Protein AF-A0A6N7IU24-F1 (afdb_monomer)

Foldseek 3Di:
DQKAQWWDAPPDPFTDGQVVCLVVVVVDDQQRTAHPFQRATWGWDCPDPSQDTTIDHDPPTDGDPPGPRVVQQVVLVPDDPRPLSSLQASLAPAWQDPPPPPPPDPPPPVVVVLSVLPGVSLQSNQVSLQVQFDLPPLRDGDPVQQQDWGAYRRRDTDGLVQQEAEPQSLVVCCVPPNKGKHWYWFWWAQWDAPPQKIKTWTDDDCPRRRPDTEIETEDNVQCVVCVVPRVVRHQFTKIFTFIWHQDPVGTYGYDNYCSRTMDTSGHDDDD

pLDDT: mean 78.56, std 17.01, range [33.28, 96.38]

Structure (mmCIF, N/CA/C/O backbone):
data_AF-A0A6N7IU24-F1
#
_entry.id   AF-A0A6N7IU24-F1
#
loop_
_atom_site.group_PDB
_atom_site.id
_atom_site.type_symbol
_atom_site.label_atom_id
_atom_site.label_alt_id
_atom_site.label_comp_id
_atom_site.label_asym_id
_atom_site.label_entity_id
_atom_site.label_seq_id
_atom_site.pdbx_PDB_ins_code
_atom_site.Cartn_x
_atom_site.Cartn_y
_atom_site.Cartn_z
_atom_site.occupancy
_atom_site.B_iso_or_equiv
_atom_site.auth_seq_id
_atom_site.auth_comp_id
_atom_site.auth_asym_id
_atom_site.auth_atom_id
_atom_site.pdbx_PDB_model_num
ATOM 1 N N . MET A 1 1 ? -19.878 -6.987 12.627 1.00 58.72 1 MET A N 1
ATOM 2 C CA . MET A 1 1 ? -19.305 -6.151 13.708 1.00 58.72 1 MET A CA 1
ATOM 3 C C . MET A 1 1 ? -18.107 -5.410 13.148 1.00 58.72 1 MET A C 1
ATOM 5 O O . MET A 1 1 ? -17.236 -6.089 12.599 1.00 58.72 1 MET A O 1
ATOM 9 N N . PRO A 1 2 ? -18.071 -4.075 13.269 1.00 62.12 2 PRO A N 1
ATOM 10 C CA . PRO A 1 2 ? -16.981 -3.272 12.738 1.00 62.12 2 PRO A CA 1
ATOM 11 C C . PRO A 1 2 ? -15.662 -3.674 13.404 1.00 62.12 2 PRO A C 1
ATOM 13 O O . PRO A 1 2 ? -15.576 -3.845 14.623 1.00 62.12 2 PRO A O 1
ATOM 16 N N . ARG A 1 3 ? -14.640 -3.894 12.578 1.00 72.50 3 ARG A N 1
ATOM 17 C CA . ARG A 1 3 ? -13.264 -4.109 13.027 1.00 72.50 3 ARG A CA 1
ATOM 18 C C . ARG A 1 3 ? -12.498 -2.829 12.758 1.00 72.50 3 ARG A C 1
ATOM 20 O O . ARG A 1 3 ? -12.618 -2.256 11.685 1.00 72.50 3 ARG A O 1
ATOM 27 N N . MET A 1 4 ? -11.698 -2.408 13.723 1.00 74.50 4 MET A N 1
ATOM 28 C CA . MET A 1 4 ? -10.853 -1.224 13.621 1.00 74.50 4 MET A CA 1
ATOM 29 C C . MET A 1 4 ? -9.398 -1.646 13.787 1.00 74.50 4 MET A C 1
ATOM 31 O O . MET A 1 4 ? -9.099 -2.605 14.491 1.00 74.50 4 MET A O 1
ATOM 35 N N . THR A 1 5 ? -8.455 -0.930 13.196 1.00 69.19 5 THR A N 1
ATOM 36 C CA . THR A 1 5 ? -7.032 -1.080 13.554 1.00 69.19 5 THR A CA 1
ATOM 37 C C . THR A 1 5 ? -6.565 -0.046 14.539 1.00 69.19 5 THR A C 1
ATOM 39 O O . THR A 1 5 ? -5.455 -0.197 15.015 1.00 69.19 5 THR A O 1
ATOM 42 N N . HIS A 1 6 ? -7.348 0.984 14.828 1.00 77.38 6 HIS A N 1
ATOM 43 C CA . HIS A 1 6 ? -6.949 2.043 15.741 1.00 77.38 6 HIS A CA 1
ATOM 44 C C . HIS A 1 6 ? -7.959 2.162 16.864 1.00 77.38 6 HIS A C 1
ATOM 46 O O . HIS A 1 6 ? -9.154 1.922 16.670 1.00 77.38 6 HIS A O 1
ATOM 52 N N . ALA A 1 7 ? -7.455 2.515 18.034 1.00 82.75 7 ALA A N 1
ATOM 53 C CA . ALA A 1 7 ? -8.247 2.842 19.199 1.00 82.75 7 ALA A CA 1
ATOM 54 C C . ALA A 1 7 ? -7.543 3.952 19.969 1.00 82.75 7 ALA A C 1
ATOM 56 O O . ALA A 1 7 ? -6.318 4.052 19.952 1.00 82.75 7 ALA A O 1
ATOM 57 N N . GLN A 1 8 ? -8.319 4.775 20.653 1.00 87.75 8 GLN A N 1
ATOM 58 C CA . GLN A 1 8 ? -7.787 5.731 21.601 1.00 87.75 8 GLN A CA 1
ATOM 59 C C . GLN A 1 8 ? -7.320 4.981 22.856 1.00 87.75 8 GLN A C 1
ATOM 61 O O . GLN A 1 8 ? -7.989 4.052 23.322 1.00 87.75 8 GLN A O 1
ATOM 66 N N . TYR A 1 9 ? -6.166 5.374 23.394 1.00 91.31 9 TYR A N 1
ATOM 67 C CA . TYR A 1 9 ? -5.644 4.875 24.666 1.00 91.31 9 TYR A CA 1
ATOM 68 C C . TYR A 1 9 ? -5.437 6.049 25.636 1.00 91.31 9 TYR A C 1
ATOM 70 O O . TYR A 1 9 ? -5.069 7.139 25.188 1.00 91.31 9 TYR A O 1
ATOM 78 N N . PRO A 1 10 ? -5.699 5.888 26.946 1.00 90.38 10 PRO A N 1
ATOM 79 C CA . PRO A 1 10 ? -5.494 6.966 27.909 1.00 90.38 10 PRO A CA 1
ATOM 80 C C . PRO A 1 10 ? -4.037 7.437 27.948 1.00 90.38 10 PRO A C 1
ATOM 82 O O . PRO A 1 10 ? -3.124 6.619 27.999 1.00 90.38 10 PRO A O 1
ATOM 85 N N . GLY A 1 11 ? -3.832 8.755 27.951 1.00 82.75 11 GLY A N 1
ATOM 86 C CA . GLY A 1 11 ? -2.499 9.371 27.962 1.00 82.75 11 GLY A CA 1
ATOM 87 C C . GLY A 1 11 ? -1.851 9.515 26.582 1.00 82.75 11 GLY A C 1
ATOM 88 O O . GLY A 1 11 ? -0.926 10.307 26.438 1.00 82.75 11 GLY A O 1
ATOM 89 N N . GLU A 1 12 ? -2.373 8.838 25.557 1.00 80.88 12 GLU A N 1
ATOM 90 C CA . GLU A 1 12 ? -1.908 9.001 24.181 1.00 80.88 12 GLU A CA 1
ATOM 91 C C . GLU A 1 12 ? -2.653 10.140 23.489 1.00 80.88 12 GLU A C 1
ATOM 93 O O . GLU A 1 12 ? -3.878 10.229 23.521 1.00 80.88 12 GLU A O 1
ATOM 98 N N . SER A 1 13 ? -1.911 11.025 22.831 1.00 72.19 13 SER A N 1
ATOM 99 C CA . SER A 1 13 ? -2.495 12.169 22.112 1.00 72.19 13 SER A CA 1
ATOM 100 C C . SER A 1 13 ? -3.058 11.799 20.737 1.00 72.19 13 SER A C 1
ATOM 102 O O . SER A 1 13 ? -3.730 12.618 20.119 1.00 72.19 13 SER A O 1
ATOM 104 N N . LEU A 1 14 ? -2.766 10.594 20.243 1.00 70.69 14 LEU A N 1
ATOM 105 C CA . LEU A 1 14 ? -3.283 10.052 18.989 1.00 70.69 14 LEU A CA 1
ATOM 106 C C . LEU A 1 14 ? -3.801 8.626 19.201 1.00 70.69 14 LEU A C 1
ATOM 108 O O . LEU A 1 14 ? -3.385 7.957 20.152 1.00 70.69 14 LEU A O 1
ATOM 112 N N . PRO A 1 15 ? -4.661 8.129 18.299 1.00 75.44 15 PRO A N 1
ATOM 113 C CA . PRO A 1 15 ? -5.050 6.729 18.295 1.00 75.44 15 PRO A CA 1
ATOM 114 C C . PRO A 1 15 ? -3.833 5.813 18.116 1.00 75.44 15 PRO A C 1
ATOM 116 O O . PRO A 1 15 ? -2.962 6.062 17.284 1.00 75.44 15 PRO A O 1
ATOM 119 N N . VAL A 1 16 ? -3.791 4.710 18.862 1.00 77.62 16 VAL A N 1
ATOM 120 C CA . VAL A 1 16 ? -2.733 3.701 18.748 1.00 77.62 16 VAL A CA 1
ATOM 121 C C . VAL A 1 16 ? -3.160 2.560 17.835 1.00 77.62 16 VAL A C 1
ATOM 123 O O . VAL A 1 16 ? -4.318 2.127 17.843 1.00 77.62 16 VAL A O 1
ATOM 126 N N . SER A 1 17 ? -2.218 2.047 17.042 1.00 73.69 17 SER A N 1
ATOM 127 C CA . SER A 1 17 ? -2.494 0.964 16.101 1.00 73.69 17 SER A CA 1
ATOM 128 C C . SER A 1 17 ? -2.483 -0.408 16.778 1.00 73.69 17 SER A C 1
ATOM 130 O O . SER A 1 17 ? -1.667 -0.716 17.645 1.00 73.69 17 SER A O 1
ATOM 132 N N . ALA A 1 18 ? -3.367 -1.296 16.332 1.00 77.88 18 ALA A N 1
ATOM 133 C CA . ALA A 1 18 ? -3.524 -2.653 16.840 1.00 77.88 18 ALA A CA 1
ATOM 134 C C . ALA A 1 18 ? -2.243 -3.484 16.661 1.00 77.88 18 ALA A C 1
ATOM 136 O O . ALA A 1 18 ? -1.980 -4.396 17.437 1.00 77.88 18 ALA A O 1
ATOM 137 N N . LEU A 1 19 ? -1.425 -3.177 15.649 1.00 67.56 19 LEU A N 1
ATOM 138 C CA . LEU A 1 19 ? -0.140 -3.854 15.474 1.00 67.56 19 LEU A CA 1
ATOM 139 C C . LEU A 1 19 ? 0.926 -3.339 16.430 1.00 67.56 19 LEU A C 1
ATOM 141 O O . LEU A 1 19 ? 1.747 -4.136 16.876 1.00 67.56 19 LEU A O 1
ATOM 145 N N . TYR A 1 20 ? 0.918 -2.043 16.742 1.00 74.31 20 TYR A N 1
ATOM 146 C CA . TYR A 1 20 ? 1.802 -1.499 17.765 1.00 74.31 20 TYR A CA 1
ATOM 147 C C . TYR A 1 20 ? 1.489 -2.125 19.127 1.00 74.31 20 TYR A C 1
ATOM 149 O O . TYR A 1 20 ? 2.391 -2.648 19.782 1.00 74.31 20 TYR A O 1
ATOM 157 N N . VAL A 1 21 ? 0.200 -2.200 19.474 1.00 81.81 21 VAL A N 1
ATOM 158 C CA . VAL A 1 21 ? -0.280 -2.872 20.690 1.00 81.81 21 VAL A CA 1
ATOM 159 C C . VAL A 1 21 ? 0.080 -4.358 20.696 1.00 81.81 21 VAL A C 1
ATOM 161 O O . VAL A 1 21 ? 0.482 -4.876 21.728 1.00 81.81 21 VAL A O 1
ATOM 164 N N . ASP A 1 22 ? -0.016 -5.071 19.570 1.00 82.38 22 ASP A N 1
ATOM 165 C CA . ASP A 1 22 ? 0.370 -6.489 19.525 1.00 82.38 22 ASP A CA 1
ATOM 166 C C . ASP A 1 22 ? 1.860 -6.712 19.838 1.00 82.38 22 ASP A C 1
ATOM 168 O O . ASP A 1 22 ? 2.206 -7.660 20.550 1.00 82.38 22 ASP A O 1
ATOM 172 N N . GLN A 1 23 ? 2.721 -5.823 19.330 1.00 73.50 23 GLN A N 1
ATOM 173 C CA . GLN A 1 23 ? 4.176 -5.867 19.516 1.00 73.50 23 GLN A CA 1
ATOM 174 C C . GLN A 1 23 ? 4.603 -5.490 20.935 1.00 73.50 23 GLN A C 1
ATOM 176 O O . GLN A 1 23 ? 5.538 -6.088 21.459 1.00 73.50 23 GLN A O 1
ATOM 181 N N . HIS A 1 24 ? 3.886 -4.558 21.556 1.00 82.06 24 HIS A N 1
ATOM 182 C CA . HIS A 1 24 ? 4.170 -4.025 22.889 1.00 82.06 24 HIS A CA 1
ATOM 183 C C . HIS A 1 24 ? 3.091 -4.455 23.887 1.00 82.06 24 HIS A C 1
ATOM 185 O O . HIS A 1 24 ? 2.730 -3.727 24.799 1.00 82.06 24 HIS A O 1
ATOM 191 N N . TYR A 1 25 ? 2.526 -5.651 23.711 1.00 86.06 25 TYR A N 1
ATOM 192 C CA . TYR A 1 25 ? 1.306 -6.080 24.406 1.00 86.06 25 TYR A CA 1
ATOM 193 C C . TYR A 1 25 ? 1.366 -5.973 25.929 1.00 86.06 25 TYR A C 1
ATOM 195 O O . TYR A 1 25 ? 0.350 -5.713 26.566 1.00 86.06 25 TYR A O 1
ATOM 203 N N . ASN A 1 26 ? 2.552 -6.163 26.503 1.00 88.94 26 ASN A N 1
ATOM 204 C CA . ASN A 1 26 ? 2.764 -6.092 27.945 1.00 88.94 26 ASN A CA 1
ATOM 205 C C . ASN A 1 26 ? 2.794 -4.648 28.479 1.00 88.94 26 ASN A C 1
ATOM 207 O O . ASN A 1 26 ? 2.654 -4.451 29.680 1.00 88.94 26 ASN A O 1
ATOM 211 N N . GLU A 1 27 ? 2.955 -3.653 27.607 1.00 90.06 27 GLU A N 1
ATOM 212 C CA . GLU A 1 27 ? 2.963 -2.223 27.944 1.00 90.06 27 GLU A CA 1
ATOM 213 C C . GLU A 1 27 ? 1.540 -1.640 27.983 1.00 90.06 27 GLU A C 1
ATOM 215 O O . GLU A 1 27 ? 1.306 -0.587 28.573 1.00 90.06 27 GLU A O 1
ATOM 220 N N . PHE A 1 28 ? 0.561 -2.347 27.405 1.00 90.50 28 PHE A N 1
ATOM 221 C CA . PHE A 1 28 ? -0.819 -1.884 27.288 1.00 90.50 28 PHE A CA 1
ATOM 222 C C . PHE A 1 28 ? -1.783 -2.650 28.193 1.00 90.50 28 PHE A C 1
ATOM 224 O O . PHE A 1 28 ? -1.892 -3.877 28.153 1.00 90.50 28 PHE A O 1
ATOM 231 N N . ASN A 1 29 ? -2.623 -1.915 28.921 1.00 93.06 29 ASN A N 1
ATOM 232 C CA . ASN A 1 29 ? -3.810 -2.488 29.536 1.00 93.06 29 ASN A CA 1
ATOM 233 C C . ASN A 1 29 ? -4.924 -2.599 28.486 1.00 93.06 29 ASN A C 1
ATOM 235 O O . ASN A 1 29 ? -5.647 -1.644 28.201 1.00 93.06 29 ASN A O 1
ATOM 239 N N . THR A 1 30 ? -5.106 -3.804 27.944 1.00 88.44 30 THR A N 1
ATOM 240 C CA . THR A 1 30 ? -6.060 -4.099 26.855 1.00 88.44 30 THR A CA 1
ATOM 241 C C . THR A 1 30 ? -7.530 -3.792 27.152 1.00 88.44 30 THR A C 1
ATOM 243 O O . THR A 1 30 ? -8.370 -3.872 26.254 1.00 88.44 30 THR A O 1
ATOM 246 N N . ARG A 1 31 ? -7.859 -3.426 28.396 1.00 88.88 31 ARG A N 1
ATOM 247 C CA . ARG A 1 31 ? -9.205 -3.036 28.826 1.00 88.88 31 ARG A CA 1
ATOM 248 C C . ARG A 1 31 ? -9.467 -1.533 28.751 1.00 88.88 31 ARG A C 1
ATOM 250 O O . ARG A 1 31 ? -10.589 -1.140 29.052 1.00 88.88 31 ARG A O 1
ATOM 257 N N . LEU A 1 32 ? -8.471 -0.714 28.420 1.00 94.50 32 LEU A N 1
ATOM 258 C CA . LEU A 1 32 ? -8.587 0.750 28.436 1.00 94.50 32 LEU A CA 1
ATOM 259 C C . LEU A 1 32 ? -8.845 1.370 27.061 1.00 94.50 32 LEU A C 1
ATOM 261 O O . LEU A 1 32 ? -9.046 2.575 26.969 1.00 94.50 32 LEU A O 1
ATOM 265 N N . PHE A 1 33 ? -8.846 0.566 26.000 1.00 94.50 33 PHE A N 1
ATOM 266 C CA . PHE A 1 33 ? -9.051 1.072 24.652 1.00 94.50 33 PHE A CA 1
ATOM 267 C C . PHE A 1 33 ? -10.481 1.565 24.434 1.00 94.50 33 PHE A C 1
ATOM 269 O O . PHE A 1 33 ?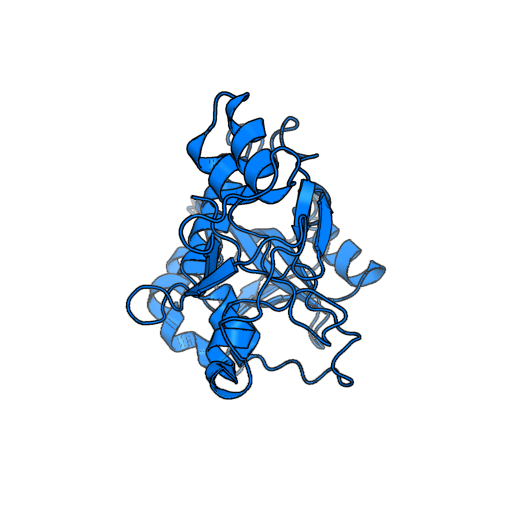 -11.453 0.896 24.803 1.00 94.50 33 PHE A O 1
ATOM 276 N N . THR A 1 34 ? -10.600 2.701 23.753 1.00 92.62 34 THR A N 1
ATOM 277 C CA . THR A 1 34 ? -11.877 3.261 23.309 1.00 92.62 34 THR A CA 1
ATOM 278 C C . THR A 1 34 ? -11.870 3.555 21.811 1.00 92.62 34 THR A C 1
ATOM 280 O O . THR A 1 34 ? -10.827 3.675 21.170 1.00 92.62 34 THR A O 1
ATOM 283 N N . CYS A 1 35 ? -13.049 3.629 21.204 1.00 86.38 35 CYS A N 1
ATOM 284 C CA . CYS A 1 35 ? -13.211 4.093 19.842 1.00 86.38 35 CYS A CA 1
ATOM 285 C C . CYS A 1 35 ? -12.739 5.544 19.765 1.00 86.38 35 CYS A C 1
ATOM 287 O O . CYS A 1 35 ? -13.214 6.399 20.502 1.00 86.38 35 CYS A O 1
ATOM 289 N N . TYR A 1 36 ? -11.853 5.834 18.823 1.00 80.19 36 TYR A N 1
ATOM 290 C CA . TYR A 1 36 ? -11.336 7.182 18.605 1.00 80.19 36 TYR A CA 1
ATOM 291 C C . TYR A 1 36 ? -12.350 8.138 17.945 1.00 80.19 36 TYR A C 1
ATOM 293 O O . TYR A 1 36 ? -12.059 9.317 17.804 1.00 80.19 36 TYR A O 1
ATOM 301 N N . SER A 1 37 ? -13.523 7.646 17.525 1.00 79.69 37 SER A N 1
ATOM 302 C CA . SER A 1 37 ? -14.612 8.468 16.972 1.00 79.69 37 SER A CA 1
ATOM 303 C C . SER A 1 37 ? -15.699 8.771 18.009 1.00 79.69 37 SER A C 1
ATOM 305 O O . SER A 1 37 ? -16.041 9.930 18.190 1.00 79.69 37 SER A O 1
ATOM 307 N N . CYS A 1 38 ? -16.235 7.760 18.704 1.00 84.06 38 CYS A N 1
ATOM 308 C CA . CYS A 1 38 ? -17.345 7.953 19.652 1.00 84.06 38 CYS A CA 1
ATOM 309 C C . CYS A 1 38 ? -16.990 7.658 21.116 1.00 84.06 38 CYS A C 1
ATOM 311 O O . CYS A 1 38 ? -17.856 7.661 21.978 1.00 84.06 38 CYS A O 1
ATO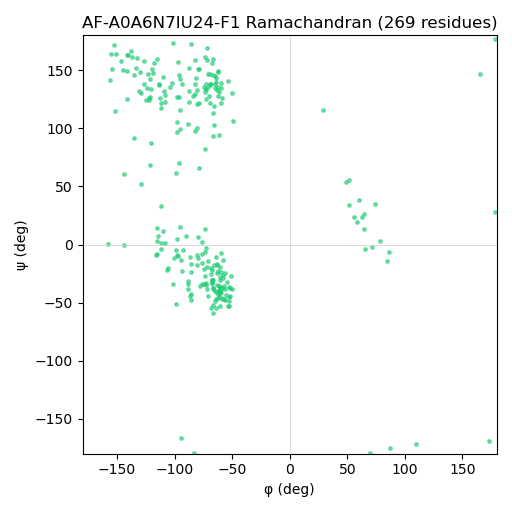M 313 N N . GLY A 1 39 ? -15.735 7.325 21.426 1.00 87.31 39 GLY A N 1
ATOM 314 C CA . GLY A 1 39 ? -15.289 7.090 22.803 1.00 87.31 39 GLY A CA 1
ATOM 315 C C . GLY A 1 39 ? -15.799 5.802 23.462 1.00 87.31 39 GLY A C 1
ATOM 316 O O . GLY A 1 39 ? -15.396 5.510 24.587 1.00 87.31 39 GLY A O 1
ATOM 317 N N . VAL A 1 40 ? -16.631 4.993 22.790 1.00 91.44 40 VAL A N 1
ATOM 318 C CA . VAL A 1 40 ? -17.116 3.718 23.349 1.00 91.44 40 VAL A CA 1
ATOM 319 C C . VAL A 1 40 ? -15.962 2.756 23.614 1.00 91.44 40 VAL A C 1
ATOM 321 O O . VAL A 1 40 ? -14.971 2.755 22.890 1.00 91.44 40 VAL A O 1
ATOM 324 N N . LYS A 1 41 ? -16.072 1.889 24.617 1.00 9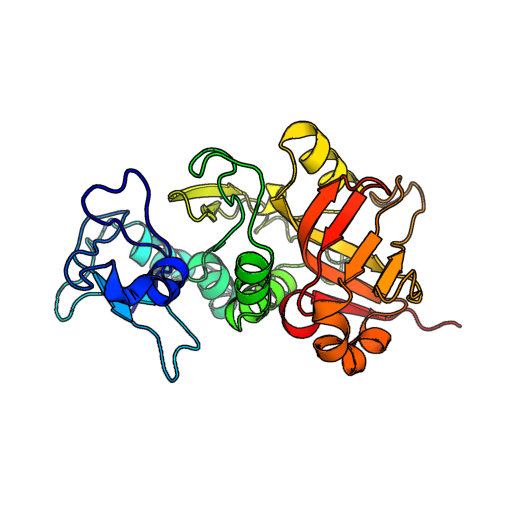3.19 41 LYS A N 1
ATOM 325 C CA . LYS A 1 41 ? -15.041 0.889 24.899 1.00 93.19 41 LYS A CA 1
ATOM 326 C C . LYS A 1 41 ? -14.885 -0.109 23.753 1.00 93.19 41 LYS A C 1
ATOM 328 O O . LYS A 1 41 ? -15.864 -0.619 23.207 1.00 93.19 41 LYS A O 1
ATOM 333 N N . VAL A 1 42 ? -13.640 -0.465 23.449 1.00 91.81 42 VAL A N 1
ATOM 334 C CA . VAL A 1 42 ? -13.310 -1.449 22.413 1.00 91.81 42 VAL A CA 1
ATOM 335 C C . VAL A 1 42 ? -12.343 -2.491 22.958 1.00 91.81 42 VAL A C 1
ATOM 337 O O . VAL A 1 42 ? -11.537 -2.237 23.849 1.00 91.81 42 VAL A O 1
ATOM 340 N N . GLN A 1 43 ? -12.449 -3.712 22.448 1.00 92.50 43 GLN A N 1
ATOM 341 C CA . GLN A 1 43 ? -11.603 -4.829 22.831 1.00 92.50 43 GLN A CA 1
ATOM 342 C C . GLN A 1 43 ? -10.479 -5.002 21.814 1.00 92.50 43 GLN A C 1
ATOM 344 O O . GLN A 1 43 ? -10.742 -5.198 20.627 1.00 92.50 43 GLN A O 1
ATOM 349 N N . PHE A 1 44 ? -9.236 -5.036 22.292 1.00 91.94 44 PHE A N 1
ATOM 350 C CA . PHE A 1 44 ? -8.108 -5.490 21.487 1.00 91.94 44 PHE A CA 1
ATOM 351 C C . PHE A 1 44 ? -8.143 -7.014 21.285 1.00 91.94 44 PHE A C 1
ATOM 353 O O . PHE A 1 44 ? -8.333 -7.787 22.226 1.00 91.94 44 PHE A O 1
ATOM 360 N N . SER A 1 45 ? -7.936 -7.458 20.049 1.00 87.62 45 SER A N 1
ATOM 361 C CA . SER A 1 45 ? -7.822 -8.858 19.658 1.00 87.62 45 SER A CA 1
ATOM 362 C C . SER A 1 45 ? -6.592 -9.048 18.786 1.00 87.62 45 SER A C 1
ATOM 364 O O . SER A 1 45 ? -6.411 -8.348 17.799 1.00 87.62 45 SER A O 1
ATOM 366 N N . ARG A 1 46 ? -5.786 -10.064 19.089 1.00 83.88 46 ARG A N 1
ATOM 367 C CA . ARG A 1 46 ? -4.633 -10.462 18.261 1.00 83.88 46 ARG A CA 1
ATOM 368 C C . ARG A 1 46 ? -5.056 -11.230 16.995 1.00 83.88 46 ARG A C 1
ATOM 370 O O . ARG A 1 46 ? -4.241 -11.505 16.119 1.00 83.88 46 ARG A O 1
ATOM 377 N N . GLY A 1 47 ? -6.339 -11.584 16.885 1.00 76.19 47 GLY A N 1
ATOM 378 C CA . GLY A 1 47 ? -6.837 -12.505 15.867 1.00 76.19 47 GLY A CA 1
ATOM 379 C C . GLY A 1 47 ? -6.378 -13.951 16.104 1.00 76.19 47 GLY A C 1
ATOM 380 O O . GLY A 1 47 ? -5.688 -14.263 17.076 1.00 76.19 47 GLY A O 1
ATOM 381 N N . LYS A 1 48 ? -6.781 -14.866 15.214 1.00 72.38 48 LYS A N 1
ATOM 382 C CA . LYS A 1 48 ? -6.369 -16.276 15.290 1.00 72.38 48 LYS A CA 1
ATOM 383 C C . LYS A 1 48 ? -4.875 -16.380 14.962 1.00 72.38 48 LYS A C 1
ATOM 385 O O . LYS A 1 48 ? -4.453 -15.947 13.893 1.00 72.38 48 LYS A O 1
ATOM 390 N N . GLY A 1 49 ? -4.085 -16.930 15.884 1.00 69.31 49 GLY A N 1
ATOM 391 C CA . GLY A 1 49 ? -2.643 -17.119 15.693 1.00 69.31 49 GLY A CA 1
ATOM 392 C C . GLY A 1 49 ? -1.837 -15.824 15.549 1.00 69.31 49 GLY A C 1
ATOM 393 O O . GLY A 1 49 ? -0.797 -15.855 14.909 1.00 69.31 49 GLY A O 1
ATOM 394 N N . HIS A 1 50 ? -2.309 -14.696 16.101 1.00 71.50 50 HIS A N 1
ATOM 395 C CA . HIS A 1 50 ? -1.631 -13.386 16.029 1.00 71.50 50 HIS A CA 1
ATOM 396 C C . HIS A 1 50 ? -1.508 -12.786 14.614 1.00 71.50 50 HIS A C 1
ATOM 398 O O . HIS A 1 50 ? -0.779 -11.824 14.394 1.00 71.50 50 HIS A O 1
ATOM 404 N N . MET A 1 51 ? -2.232 -13.334 13.636 1.00 59.38 51 MET A N 1
ATOM 405 C CA . MET A 1 51 ? -2.092 -12.942 12.227 1.00 59.38 51 MET A CA 1
ATOM 406 C C . MET A 1 51 ? -2.950 -11.739 11.828 1.00 59.38 51 MET A C 1
ATOM 408 O O . MET A 1 51 ? -2.808 -11.221 10.720 1.00 59.38 51 MET A O 1
ATOM 412 N N . ASP A 1 52 ? -3.870 -11.312 12.694 1.00 66.19 52 ASP A N 1
ATOM 413 C CA . ASP A 1 52 ? -4.847 -10.276 12.370 1.00 66.19 52 ASP A CA 1
ATOM 414 C C . ASP A 1 52 ? -5.142 -9.364 13.576 1.00 66.19 52 ASP A C 1
ATOM 416 O O . ASP A 1 52 ? -6.296 -9.307 14.000 1.00 66.19 52 ASP A O 1
ATOM 420 N N . PRO A 1 53 ? -4.164 -8.638 14.161 1.00 77.44 53 PRO A N 1
ATOM 421 C CA . PRO A 1 53 ? -4.445 -7.739 15.281 1.00 77.44 53 PRO A CA 1
ATOM 422 C C . PRO A 1 53 ? -5.469 -6.652 14.915 1.00 77.44 53 PRO A C 1
ATOM 424 O O . PRO A 1 53 ? -5.304 -5.950 13.916 1.00 77.44 53 PRO A O 1
ATOM 427 N N . HIS A 1 54 ? -6.552 -6.515 15.675 1.00 80.81 54 HIS A N 1
ATOM 428 C CA . HIS A 1 54 ? -7.603 -5.502 15.497 1.00 80.81 54 HIS A CA 1
ATOM 429 C C . HIS A 1 54 ? -8.273 -5.144 16.822 1.00 80.81 54 HIS A C 1
ATOM 431 O O . HIS A 1 54 ? -8.214 -5.892 17.793 1.00 80.81 54 HIS A O 1
ATOM 437 N N . PHE A 1 55 ? -8.989 -4.029 16.824 1.00 84.31 55 PHE A N 1
ATOM 438 C CA . PHE A 1 55 ? -10.005 -3.707 17.806 1.00 84.31 55 PHE A CA 1
ATOM 439 C C . PHE A 1 55 ? -11.386 -4.097 17.281 1.00 84.31 55 PHE A C 1
ATOM 441 O O . PHE A 1 55 ? -11.668 -4.030 16.083 1.00 84.31 55 PHE A O 1
ATOM 448 N N . LYS A 1 56 ? -12.251 -4.519 18.192 1.00 85.69 56 LYS A N 1
ATOM 449 C CA . LYS A 1 56 ? -13.663 -4.823 17.944 1.00 85.69 56 LYS A CA 1
ATOM 450 C C . LYS A 1 56 ? -14.497 -4.264 19.088 1.00 85.69 56 LYS A C 1
ATOM 452 O O . LYS A 1 56 ? -13.942 -3.931 20.134 1.00 85.69 56 LYS A O 1
ATOM 457 N N . ASN A 1 57 ? -15.812 -4.202 18.922 1.00 85.50 57 ASN A N 1
ATOM 458 C CA . ASN A 1 57 ? -16.704 -3.749 19.988 1.00 85.50 57 ASN A CA 1
ATOM 459 C C . ASN A 1 57 ? -16.464 -4.544 21.273 1.00 85.50 57 ASN A C 1
ATOM 461 O O . ASN A 1 57 ? -16.264 -5.767 21.241 1.00 85.50 57 ASN A O 1
ATOM 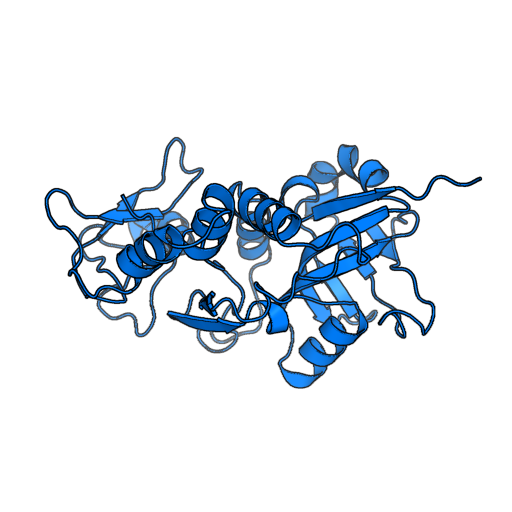465 N N . TRP A 1 58 ? -16.505 -3.850 22.408 1.00 89.25 58 TRP A N 1
ATOM 466 C CA . TRP A 1 58 ? -16.597 -4.535 23.685 1.00 89.25 58 TRP A CA 1
ATOM 467 C C . TRP A 1 58 ? -17.939 -5.288 23.756 1.00 89.25 58 TRP A C 1
ATOM 469 O O . TRP A 1 58 ? -18.939 -4.799 23.221 1.00 89.25 58 TRP A O 1
ATOM 479 N N . PRO A 1 59 ? -17.999 -6.485 24.371 1.00 87.00 59 PRO A N 1
ATOM 480 C CA . PRO A 1 59 ? -19.253 -7.223 24.493 1.00 87.00 59 PRO A CA 1
ATOM 481 C C . PRO A 1 59 ? -20.383 -6.350 25.053 1.00 87.00 59 PRO A C 1
ATOM 483 O O . PRO A 1 59 ? -20.199 -5.682 26.071 1.00 87.00 59 PRO A O 1
ATOM 486 N N . ASN A 1 60 ? -21.536 -6.367 24.378 1.00 85.38 60 ASN A N 1
ATO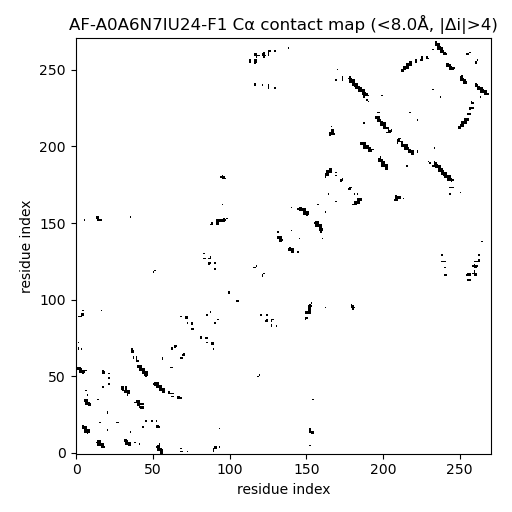M 487 C CA . ASN A 1 60 ? -22.742 -5.601 24.723 1.00 85.38 60 ASN A CA 1
ATOM 488 C C . ASN A 1 60 ? -22.559 -4.072 24.788 1.00 85.38 60 ASN A C 1
ATOM 490 O O . ASN A 1 60 ? -23.379 -3.389 25.391 1.00 85.38 60 ASN A O 1
ATOM 494 N N . GLN A 1 61 ? -21.510 -3.528 24.167 1.00 87.12 61 GLN A N 1
ATOM 495 C CA . GLN A 1 61 ? -21.321 -2.085 24.017 1.00 87.12 61 GLN A CA 1
ATOM 496 C C . GLN A 1 61 ? -21.254 -1.744 22.526 1.00 87.12 61 GLN A C 1
ATOM 498 O O . GLN A 1 61 ? -20.177 -1.794 21.921 1.00 87.12 61 GLN A O 1
ATOM 503 N N . PRO A 1 62 ? -22.412 -1.497 21.886 1.00 83.94 62 PRO A N 1
ATOM 504 C CA . PRO A 1 62 ? -22.432 -1.001 20.520 1.00 83.94 62 PRO A CA 1
ATOM 505 C C . PRO A 1 62 ? -21.877 0.426 20.474 1.00 83.94 62 PRO A C 1
ATOM 507 O O . PRO A 1 62 ? -21.897 1.146 21.468 1.00 83.94 62 PRO A O 1
ATOM 510 N N . HIS A 1 63 ? -21.380 0.823 19.308 1.00 83.25 63 HIS A N 1
ATOM 511 C CA . HIS A 1 63 ? -21.048 2.220 19.047 1.00 83.25 63 HIS A CA 1
ATOM 512 C C . HIS A 1 63 ? -22.314 3.082 19.014 1.00 83.25 63 HIS A C 1
ATOM 514 O O . HIS A 1 63 ? -23.407 2.576 18.752 1.00 83.25 63 HIS A O 1
ATOM 520 N N . ASP A 1 64 ? -22.136 4.387 19.214 1.00 82.69 64 ASP A N 1
ATOM 521 C CA . ASP A 1 64 ? -23.209 5.364 19.049 1.00 82.69 64 ASP A CA 1
ATOM 522 C C . ASP A 1 64 ? -23.717 5.379 17.603 1.00 82.69 64 ASP A C 1
ATOM 524 O O . ASP A 1 64 ? -22.940 5.189 16.664 1.00 82.69 64 ASP A O 1
ATOM 528 N N . ALA A 1 65 ? -25.007 5.672 17.414 1.00 76.50 65 ALA A N 1
ATOM 529 C CA . ALA A 1 65 ? -25.654 5.688 16.097 1.00 76.50 65 ALA A CA 1
ATOM 530 C C . ALA A 1 65 ? -25.001 6.666 15.100 1.00 76.50 65 ALA A C 1
ATOM 532 O O . ALA A 1 65 ? -25.047 6.452 13.896 1.00 76.50 65 ALA A O 1
ATOM 533 N N . ASN A 1 66 ? -24.354 7.724 15.596 1.00 72.44 66 ASN A N 1
ATOM 534 C CA . ASN A 1 66 ? -23.656 8.712 14.770 1.00 72.44 66 ASN A CA 1
ATOM 535 C C . ASN A 1 66 ? -22.148 8.457 14.667 1.00 72.44 66 ASN A C 1
ATOM 537 O O . ASN A 1 66 ? -21.423 9.276 14.103 1.00 72.44 66 ASN A O 1
ATOM 541 N N . CYS A 1 67 ? -21.649 7.352 15.225 1.00 72.81 67 CYS A N 1
ATOM 542 C CA . CYS A 1 67 ? -20.231 7.053 15.165 1.00 72.81 67 CYS A CA 1
ATOM 543 C C . CYS A 1 67 ? -19.803 6.852 13.709 1.00 72.81 67 CYS A C 1
ATOM 545 O O . CYS A 1 67 ? -20.414 6.095 12.956 1.00 72.81 67 CYS A O 1
ATOM 547 N N . GLU A 1 68 ? -18.700 7.494 13.331 1.00 66.19 68 GLU A N 1
ATOM 548 C CA . GLU A 1 68 ? -18.158 7.383 11.981 1.00 66.19 68 GLU A CA 1
ATOM 549 C C . GLU A 1 68 ? -17.795 5.939 11.645 1.00 66.19 68 GLU A C 1
ATOM 551 O O . GLU A 1 68 ? -17.899 5.549 10.498 1.00 66.19 68 GLU A O 1
ATOM 556 N N . ILE A 1 69 ? -17.405 5.116 12.622 1.00 68.12 69 ILE A N 1
ATOM 557 C CA . ILE A 1 69 ? -16.950 3.746 12.361 1.00 68.12 69 ILE A CA 1
ATOM 558 C C . ILE A 1 69 ? -18.092 2.836 11.863 1.00 68.12 69 ILE A C 1
ATOM 560 O O . ILE A 1 69 ? -17.932 2.257 10.790 1.00 68.12 69 ILE A O 1
ATOM 564 N N . PRO A 1 70 ? -19.238 2.703 12.561 1.00 58.06 70 PRO A N 1
ATOM 565 C CA . PRO A 1 70 ? -20.427 2.063 12.002 1.00 58.06 70 PRO A CA 1
ATOM 566 C C . PRO A 1 70 ? -20.981 2.781 10.777 1.00 58.06 70 PRO A C 1
ATOM 568 O O . PRO A 1 70 ? -21.295 2.110 9.810 1.00 58.06 70 PRO A O 1
ATOM 571 N N . ASN A 1 71 ? -21.041 4.118 10.758 1.00 56.69 71 ASN A N 1
ATOM 572 C CA . ASN A 1 71 ? -21.623 4.855 9.628 1.00 56.69 71 ASN A CA 1
ATOM 573 C C . ASN A 1 71 ? -20.814 4.712 8.340 1.00 56.69 71 ASN A C 1
ATOM 575 O O . ASN A 1 71 ? -21.367 4.725 7.246 1.00 56.69 71 ASN A O 1
ATOM 579 N N . LEU A 1 72 ? -19.502 4.539 8.453 1.00 54.00 72 LEU A N 1
ATOM 580 C CA . LEU A 1 72 ? -18.641 4.149 7.348 1.00 54.00 72 LEU A CA 1
ATOM 581 C C . LEU A 1 72 ? -18.933 2.714 6.882 1.00 54.00 72 LEU A C 1
ATOM 583 O O . LEU A 1 72 ? -18.806 2.441 5.697 1.00 54.00 72 LEU A O 1
ATOM 587 N N . CYS A 1 73 ? -19.365 1.808 7.764 1.00 50.31 73 CYS A N 1
ATOM 588 C CA . CYS A 1 73 ? -19.892 0.500 7.361 1.00 50.31 73 CYS A CA 1
ATOM 589 C C . CYS A 1 73 ? -21.313 0.598 6.759 1.00 50.31 73 CYS A C 1
ATOM 591 O O . CYS A 1 73 ? -21.621 -0.128 5.818 1.00 50.31 73 CYS A O 1
ATOM 593 N N . ASP A 1 74 ? -22.154 1.517 7.243 1.00 43.91 74 ASP A N 1
ATOM 594 C CA . ASP A 1 74 ? -23.575 1.612 6.885 1.00 43.91 74 ASP A CA 1
ATOM 595 C C . ASP A 1 74 ? -23.842 2.483 5.637 1.00 43.91 74 ASP A C 1
ATOM 597 O O . ASP A 1 74 ? -24.703 2.139 4.829 1.00 43.91 74 ASP A O 1
ATOM 601 N N . ASN A 1 75 ? -23.085 3.558 5.378 1.00 42.28 75 ASN A N 1
ATOM 602 C CA . ASN A 1 75 ? -23.211 4.383 4.158 1.00 42.28 75 ASN A CA 1
ATOM 603 C C . ASN A 1 75 ? -22.758 3.639 2.890 1.00 42.28 75 ASN A C 1
ATOM 605 O O . ASN A 1 75 ? -23.258 3.891 1.791 1.00 42.28 75 ASN A O 1
ATOM 609 N N . VAL A 1 76 ? -21.876 2.653 3.056 1.00 43.19 76 VAL A N 1
ATOM 610 C CA . VAL A 1 76 ? -21.465 1.686 2.023 1.00 43.19 76 VAL A CA 1
ATOM 611 C C . VAL A 1 76 ? -22.628 0.785 1.606 1.00 43.19 76 VAL A C 1
ATOM 613 O O . VAL A 1 76 ? -22.646 0.215 0.516 1.00 43.19 76 VAL A O 1
ATOM 616 N N . SER A 1 77 ? -23.677 0.726 2.425 1.00 39.59 77 SER A N 1
ATOM 617 C CA . SER A 1 77 ? -24.891 0.015 2.096 1.00 39.59 77 SER A CA 1
ATOM 618 C C . SER A 1 77 ? -25.739 0.746 1.011 1.00 39.59 77 SER A C 1
ATOM 620 O O . SER A 1 77 ? -26.720 0.211 0.525 1.00 39.59 77 SER A O 1
ATOM 622 N N . SE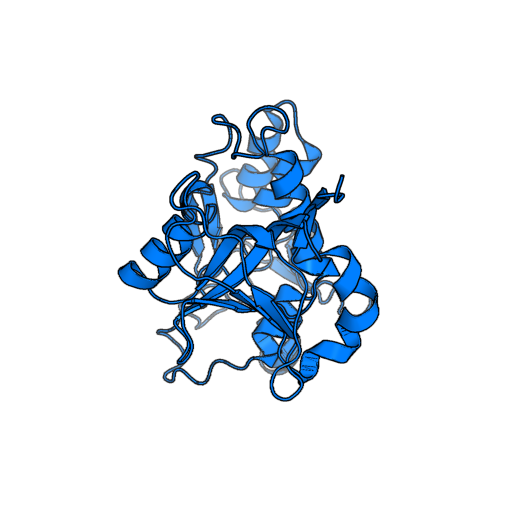R A 1 78 ? -25.396 1.926 0.506 1.00 43.81 78 SER A N 1
ATOM 623 C CA . SER A 1 78 ? -26.247 2.594 -0.508 1.00 43.81 78 SER A CA 1
ATOM 624 C C . SER A 1 78 ? -25.802 2.413 -1.970 1.00 43.81 78 SER A C 1
ATOM 626 O O . SER A 1 78 ? -26.569 2.727 -2.878 1.00 43.81 78 SER A O 1
ATOM 628 N N . THR A 1 79 ? -24.614 1.851 -2.229 1.00 43.88 79 THR A N 1
ATOM 629 C CA . THR A 1 79 ? -24.019 1.743 -3.575 1.00 43.88 79 THR A CA 1
ATOM 630 C C . THR A 1 79 ? -23.908 0.296 -4.074 1.00 43.88 79 THR A C 1
ATOM 632 O O . THR A 1 79 ? -23.533 -0.631 -3.356 1.00 43.88 79 THR A O 1
ATOM 635 N N . SER A 1 80 ? -24.240 0.068 -5.345 1.00 41.84 80 SER A N 1
ATOM 636 C CA . SER A 1 80 ? -24.138 -1.231 -6.021 1.00 41.84 80 SER A CA 1
ATOM 637 C C . SER A 1 80 ? -22.671 -1.584 -6.332 1.00 41.84 80 SER A C 1
ATOM 639 O O . SER A 1 80 ? -22.191 -1.340 -7.433 1.00 41.84 80 SER A O 1
ATOM 641 N N . GLY A 1 81 ? -21.946 -2.121 -5.345 1.00 46.09 81 GLY A N 1
ATOM 642 C CA . GLY A 1 81 ? -20.539 -2.568 -5.470 1.00 46.09 81 GLY A CA 1
ATOM 643 C C . GLY A 1 81 ? -19.941 -3.107 -4.157 1.00 46.09 81 GLY A C 1
ATOM 644 O O . GLY A 1 81 ? -18.758 -2.957 -3.878 1.00 46.09 81 GLY A O 1
ATOM 645 N N . ARG A 1 82 ? -20.809 -3.651 -3.299 1.00 45.41 82 ARG A N 1
ATOM 646 C CA . ARG A 1 82 ? -20.784 -3.513 -1.829 1.00 45.41 82 ARG A CA 1
ATOM 647 C C . ARG A 1 82 ? -19.730 -4.300 -1.039 1.00 45.41 82 ARG A C 1
ATOM 649 O O . ARG A 1 82 ? -19.456 -3.897 0.078 1.00 45.41 82 ARG A O 1
ATOM 656 N N . GLY A 1 83 ? -19.137 -5.379 -1.548 1.00 44.84 83 GLY A N 1
ATOM 657 C CA . GLY A 1 83 ? -18.147 -6.142 -0.760 1.00 44.84 83 GLY A CA 1
ATOM 658 C C . GLY A 1 83 ? -16.780 -5.456 -0.675 1.00 44.84 83 GLY A C 1
ATOM 659 O O . GLY A 1 83 ? -16.098 -5.511 0.350 1.00 44.84 83 GLY A O 1
ATOM 660 N N . ASP A 1 84 ? -16.410 -4.773 -1.755 1.00 43.75 84 ASP A N 1
ATOM 661 C CA . ASP A 1 84 ? -15.063 -4.257 -1.961 1.00 43.75 84 ASP A CA 1
ATOM 662 C C . ASP A 1 84 ? -14.908 -2.887 -1.288 1.00 43.75 84 ASP A C 1
ATOM 664 O O . ASP A 1 84 ? -14.033 -2.694 -0.452 1.00 43.75 84 ASP A O 1
ATOM 668 N N . ILE A 1 85 ? -15.842 -1.957 -1.474 1.00 46.66 85 ILE A N 1
ATOM 669 C CA . ILE A 1 85 ? -15.786 -0.645 -0.800 1.00 46.66 85 ILE A CA 1
ATOM 670 C C . ILE A 1 85 ? -15.875 -0.786 0.733 1.00 46.66 85 ILE A C 1
ATOM 672 O O . ILE A 1 85 ? -15.180 -0.072 1.460 1.00 46.66 85 ILE A O 1
ATOM 676 N N . GLU A 1 86 ? -16.647 -1.760 1.234 1.00 42.44 86 GLU A N 1
ATOM 677 C CA . GLU A 1 86 ? -16.723 -2.087 2.666 1.00 42.44 86 GLU A CA 1
ATOM 678 C C . GLU A 1 86 ? -15.349 -2.503 3.199 1.00 42.44 86 GLU A C 1
ATOM 680 O O . GLU A 1 86 ? -14.964 -2.112 4.300 1.00 42.44 86 GLU A O 1
ATOM 685 N N . LEU A 1 87 ? -14.552 -3.214 2.394 1.00 46.75 87 LEU A N 1
ATOM 686 C CA . LEU A 1 87 ? -13.173 -3.551 2.709 1.00 46.75 87 LEU A CA 1
ATOM 687 C C . LEU A 1 87 ? -12.268 -2.318 2.650 1.00 46.75 87 LEU A C 1
ATOM 689 O O . LEU A 1 87 ? -11.516 -2.129 3.583 1.00 46.75 87 LEU A O 1
ATOM 693 N N . LEU A 1 88 ? -12.341 -1.429 1.662 1.00 49.69 88 LEU A N 1
ATOM 694 C CA . LEU A 1 88 ? -11.505 -0.207 1.623 1.00 49.69 88 LEU A CA 1
ATOM 695 C C . LEU A 1 88 ? -11.725 0.742 2.799 1.00 49.69 88 LEU A C 1
ATOM 697 O O . LEU A 1 88 ? -10.796 1.395 3.268 1.00 49.69 88 LEU A O 1
ATOM 701 N N . VAL A 1 89 ? -12.969 0.827 3.252 1.00 48.34 89 VAL A N 1
ATOM 702 C CA . VAL A 1 89 ? -13.386 1.759 4.293 1.00 48.34 89 VAL A CA 1
ATOM 703 C C . VAL A 1 89 ? -13.222 1.144 5.696 1.00 48.34 89 VAL A C 1
ATOM 705 O O . VAL A 1 89 ? -12.768 1.822 6.618 1.00 48.34 89 VAL A O 1
ATOM 708 N N . SER A 1 90 ? -13.511 -0.156 5.871 1.00 44.03 90 SER A N 1
ATOM 709 C CA . SER A 1 90 ? -13.305 -0.889 7.140 1.00 44.03 90 SER A CA 1
ATOM 710 C C . SER A 1 90 ? -11.889 -1.457 7.295 1.00 44.03 90 SER A C 1
ATOM 712 O O . SER A 1 90 ? -11.415 -1.659 8.413 1.00 44.03 90 SER A O 1
ATOM 714 N N . THR A 1 91 ? -11.179 -1.674 6.184 1.00 46.19 91 THR A N 1
ATOM 715 C CA . THR A 1 91 ? -9.720 -1.792 6.101 1.00 46.19 91 THR A CA 1
ATOM 716 C C . THR A 1 91 ? -9.164 -0.444 5.707 1.00 46.19 91 THR A C 1
ATOM 718 O O . THR A 1 91 ? -8.689 -0.224 4.606 1.00 46.19 91 THR A O 1
ATOM 721 N N . ILE A 1 92 ? -9.263 0.468 6.670 1.00 48.69 92 ILE A N 1
ATOM 722 C CA . ILE A 1 92 ? -8.124 1.212 7.184 1.00 48.69 92 ILE A CA 1
ATOM 723 C C . ILE A 1 92 ? -7.036 1.375 6.117 1.00 48.69 92 ILE A C 1
ATOM 725 O O . ILE A 1 92 ? -6.371 0.396 5.792 1.00 48.69 92 ILE A O 1
ATOM 729 N N . LEU A 1 93 ? -6.744 2.599 5.686 1.00 46.62 93 LEU A N 1
ATOM 730 C CA . LEU A 1 93 ? -5.363 2.931 5.351 1.00 46.62 93 LEU A CA 1
ATOM 731 C C . LEU A 1 93 ? -4.566 2.749 6.633 1.00 46.62 93 LEU A C 1
ATOM 733 O O . LEU A 1 93 ? -4.530 3.677 7.445 1.00 46.62 93 LEU A O 1
ATOM 737 N N . PRO A 1 94 ? -3.933 1.597 6.923 1.00 41.94 94 PRO A N 1
ATOM 738 C CA . PRO A 1 94 ? -3.395 1.451 8.239 1.00 41.94 94 PRO A CA 1
ATOM 739 C C . PRO A 1 94 ? -2.088 2.184 8.322 1.00 41.94 94 PRO A C 1
ATOM 741 O O . PRO A 1 94 ? -1.471 1.876 9.305 1.00 41.94 94 PRO A O 1
ATOM 744 N N . ARG A 1 95 ? -1.588 2.973 7.335 1.00 47.47 95 ARG A N 1
ATOM 745 C CA . ARG A 1 95 ? -0.195 3.514 7.328 1.00 47.47 95 ARG A CA 1
ATOM 746 C C . ARG A 1 95 ? 0.103 4.751 6.487 1.00 47.47 95 ARG A C 1
ATOM 748 O O . ARG A 1 95 ? 1.263 5.140 6.465 1.00 47.47 95 ARG A O 1
ATOM 755 N N . ALA A 1 96 ? -0.847 5.359 5.766 1.00 41.06 96 ALA A N 1
ATOM 756 C CA . ALA A 1 96 ? -0.508 6.397 4.770 1.00 41.06 96 ALA A CA 1
ATOM 757 C C . ALA A 1 96 ? 0.133 7.679 5.328 1.00 41.06 96 ALA A C 1
ATOM 759 O O . ALA A 1 96 ? 0.708 8.441 4.556 1.00 41.06 96 ALA A O 1
ATOM 760 N N . MET A 1 97 ? 0.146 7.864 6.644 1.00 43.97 97 MET A N 1
ATOM 761 C CA . MET A 1 97 ? 1.108 8.737 7.304 1.00 43.97 97 MET A CA 1
ATOM 762 C C . MET A 1 97 ? 1.642 8.022 8.533 1.00 43.97 97 MET A C 1
ATOM 764 O O . MET A 1 97 ? 1.088 8.089 9.625 1.00 43.97 97 MET A O 1
ATOM 768 N N . LEU A 1 98 ? 2.742 7.306 8.347 1.00 44.53 98 LEU A N 1
ATOM 769 C CA . LEU A 1 98 ? 3.629 7.016 9.455 1.00 44.53 98 LEU A CA 1
ATOM 770 C C . LEU A 1 98 ? 4.233 8.352 9.872 1.00 44.53 98 LEU A C 1
ATOM 772 O O . LEU A 1 98 ? 5.171 8.823 9.238 1.00 44.53 98 LEU A O 1
ATOM 776 N N . ASN A 1 99 ? 3.599 8.992 10.855 1.00 41.31 99 ASN A N 1
ATOM 777 C CA . ASN A 1 99 ? 3.968 10.308 11.357 1.00 41.31 99 ASN A CA 1
ATOM 778 C C . ASN A 1 99 ? 5.472 10.347 11.659 1.00 41.31 99 ASN A C 1
ATOM 780 O O . ASN A 1 99 ? 5.934 9.778 12.649 1.00 41.31 99 ASN A O 1
ATOM 784 N N . HIS A 1 100 ? 6.225 11.039 10.800 1.00 43.41 100 HIS A N 1
ATOM 785 C CA . HIS A 1 100 ? 7.659 11.295 10.963 1.00 43.41 100 HIS A CA 1
ATOM 786 C C . HIS A 1 100 ? 7.959 12.091 12.241 1.00 43.41 100 HIS A C 1
ATOM 788 O O . HIS A 1 100 ? 9.083 12.078 12.736 1.00 43.41 100 HIS A O 1
ATOM 794 N N . GLU A 1 101 ? 6.952 12.767 12.797 1.00 40.38 101 GLU A N 1
ATOM 795 C CA . GLU A 1 101 ? 7.162 13.834 13.772 1.00 40.38 101 GLU A CA 1
ATOM 796 C C . GLU A 1 101 ? 7.113 13.395 15.243 1.00 40.38 101 GLU A C 1
ATOM 798 O O . GLU A 1 101 ? 7.716 14.062 16.080 1.00 40.38 101 GLU A O 1
ATOM 803 N N . LYS A 1 102 ? 6.470 12.273 15.608 1.00 39.75 102 LYS A N 1
ATOM 804 C CA . LYS A 1 102 ? 6.238 11.957 17.039 1.00 39.75 102 LYS A CA 1
ATOM 805 C C . LYS A 1 102 ? 7.255 11.052 17.732 1.00 39.75 102 LYS A C 1
ATOM 807 O O . LYS A 1 102 ? 7.268 11.021 18.959 1.00 39.75 102 LYS A O 1
ATOM 812 N N . HIS A 1 103 ? 8.139 10.370 17.002 1.00 39.00 103 HIS A N 1
ATOM 813 C CA . HIS A 1 103 ? 9.135 9.472 17.615 1.00 39.00 103 HIS A CA 1
ATOM 814 C C . HIS A 1 103 ? 10.585 9.956 17.535 1.00 39.00 103 HIS A C 1
ATOM 816 O O . HIS A 1 103 ? 11.488 9.198 17.873 1.00 39.00 103 HIS A O 1
ATOM 822 N N . GLY A 1 104 ? 10.818 11.217 17.153 1.00 33.88 104 GLY A N 1
ATOM 823 C CA . GLY A 1 104 ? 12.103 11.880 17.386 1.00 33.88 104 GLY A CA 1
ATOM 824 C C . GLY A 1 104 ? 13.318 11.082 16.906 1.00 33.88 104 GLY A C 1
ATOM 825 O O . GLY A 1 104 ? 14.194 10.789 17.711 1.00 33.88 104 GLY A O 1
ATOM 826 N N . LYS A 1 105 ? 13.337 10.699 15.622 1.00 33.28 105 LYS A N 1
ATOM 827 C CA . LYS A 1 105 ? 14.505 10.416 14.756 1.00 33.28 105 LYS A CA 1
ATOM 828 C C . LYS A 1 105 ? 14.028 9.674 13.495 1.00 33.28 105 LYS A C 1
ATOM 830 O O . LYS A 1 105 ? 13.134 8.839 13.593 1.00 33.28 105 LYS A O 1
ATOM 835 N N . PRO A 1 106 ? 14.660 9.892 12.329 1.00 39.06 106 PRO A N 1
ATOM 836 C CA . PRO A 1 106 ? 14.332 9.207 11.075 1.00 39.06 106 PRO A CA 1
ATOM 837 C C . PRO A 1 106 ? 14.791 7.736 11.019 1.00 39.06 106 PRO A C 1
ATOM 839 O O . PRO A 1 106 ? 14.763 7.138 9.945 1.00 39.06 106 PRO A O 1
ATOM 842 N N . ASP A 1 107 ? 15.186 7.123 12.144 1.00 39.16 107 ASP A N 1
ATOM 843 C CA . ASP A 1 107 ? 15.525 5.692 12.205 1.00 39.16 107 ASP A CA 1
ATOM 844 C C . ASP A 1 107 ? 14.248 4.847 12.271 1.00 39.16 107 ASP A C 1
ATOM 846 O O . ASP A 1 107 ? 13.890 4.187 13.248 1.00 39.16 107 ASP A O 1
ATOM 850 N N . TYR A 1 108 ? 13.517 4.923 11.168 1.00 52.78 108 TYR A N 1
ATOM 851 C CA . TYR A 1 108 ? 12.289 4.211 10.926 1.00 52.78 108 TYR A CA 1
ATOM 852 C C . TYR A 1 108 ? 12.587 2.703 10.832 1.00 52.78 108 TYR A C 1
ATOM 854 O O . TYR A 1 108 ? 13.249 2.239 9.900 1.00 52.78 108 TYR A O 1
ATOM 862 N N . ASN A 1 109 ? 12.108 1.900 11.791 1.00 62.22 109 ASN A N 1
ATOM 863 C CA . ASN A 1 109 ? 12.406 0.466 11.837 1.00 62.22 109 ASN A CA 1
ATOM 864 C C . ASN A 1 109 ? 11.778 -0.261 10.633 1.00 62.22 109 ASN A C 1
ATOM 866 O O . ASN A 1 109 ? 10.583 -0.566 10.619 1.00 62.22 109 ASN A O 1
ATOM 870 N N . LYS A 1 110 ? 12.595 -0.596 9.628 1.00 67.69 110 LYS A N 1
ATOM 871 C CA . LYS A 1 110 ? 12.181 -1.345 8.427 1.00 67.69 110 LYS A CA 1
ATOM 872 C C . LYS A 1 110 ? 11.425 -2.637 8.736 1.00 67.69 110 LYS A C 1
ATOM 874 O O . LYS A 1 110 ? 10.602 -3.060 7.930 1.00 67.69 110 LYS A O 1
ATOM 879 N N . ASN A 1 111 ? 11.651 -3.256 9.896 1.00 67.50 111 ASN A N 1
ATOM 880 C CA . ASN A 1 111 ? 10.914 -4.456 10.295 1.00 67.50 111 ASN A CA 1
ATOM 881 C C . ASN A 1 111 ? 9.437 -4.162 10.576 1.00 67.50 111 ASN A C 1
ATOM 883 O O . ASN A 1 111 ? 8.582 -5.010 10.313 1.00 67.50 111 ASN A O 1
ATOM 887 N N . ILE A 1 112 ? 9.130 -2.968 11.090 1.00 68.31 112 ILE A N 1
ATOM 888 C CA . ILE A 1 112 ? 7.759 -2.515 11.315 1.00 68.31 112 ILE A CA 1
ATOM 889 C C . ILE A 1 112 ? 7.076 -2.344 9.953 1.00 68.31 112 ILE A C 1
ATOM 891 O O . ILE A 1 112 ? 6.082 -3.028 9.713 1.00 68.31 112 ILE A O 1
ATOM 895 N N . GLN A 1 113 ? 7.670 -1.599 9.004 1.00 72.44 113 GLN A N 1
ATOM 896 C CA . GLN A 1 113 ? 7.144 -1.491 7.626 1.00 72.44 113 GLN A CA 1
ATOM 897 C C . GLN A 1 113 ? 6.991 -2.852 6.937 1.00 72.44 113 GLN A C 1
ATOM 899 O O . GLN A 1 113 ? 6.005 -3.106 6.248 1.00 72.44 113 GLN A O 1
ATOM 904 N N . ALA A 1 114 ? 7.929 -3.769 7.152 1.00 76.94 114 ALA A N 1
ATOM 905 C CA . ALA A 1 114 ? 7.842 -5.090 6.557 1.00 76.94 114 ALA A CA 1
ATOM 906 C C . ALA A 1 114 ? 6.627 -5.863 7.071 1.00 76.94 114 ALA A C 1
ATOM 908 O O . ALA A 1 114 ? 5.792 -6.280 6.271 1.00 76.94 114 ALA A O 1
ATOM 909 N N . LYS A 1 115 ? 6.463 -6.016 8.394 1.00 73.69 115 LYS A N 1
ATOM 910 C CA . LYS A 1 115 ? 5.279 -6.680 8.991 1.00 73.69 115 LYS A CA 1
ATOM 911 C C . LYS A 1 115 ? 3.979 -6.074 8.481 1.00 73.69 115 LYS A C 1
ATOM 913 O O . LYS A 1 115 ? 2.974 -6.744 8.267 1.00 73.69 115 LYS A O 1
ATOM 918 N N . HIS A 1 116 ? 4.032 -4.774 8.287 1.00 72.62 116 HIS A N 1
ATOM 919 C CA . HIS A 1 116 ? 2.945 -3.966 7.835 1.00 72.62 116 HIS A CA 1
ATOM 920 C C . HIS A 1 116 ? 2.520 -4.263 6.393 1.00 72.62 116 HIS A C 1
ATOM 922 O O . HIS A 1 116 ? 1.378 -4.661 6.150 1.00 72.62 116 HIS A O 1
ATOM 928 N N . PHE A 1 117 ? 3.432 -4.114 5.443 1.00 79.06 117 PHE A N 1
ATOM 929 C CA . PHE A 1 117 ? 3.171 -4.355 4.030 1.00 79.06 117 PHE A CA 1
ATOM 930 C C . PHE A 1 117 ? 3.020 -5.844 3.683 1.00 79.06 117 PHE A C 1
ATOM 932 O O . PHE A 1 117 ? 2.387 -6.171 2.687 1.00 79.06 117 PHE A O 1
ATOM 939 N N . THR A 1 118 ? 3.515 -6.750 4.530 1.00 80.50 118 THR A N 1
ATOM 940 C CA . THR A 1 118 ? 3.378 -8.210 4.358 1.00 80.50 118 THR A CA 1
ATOM 941 C C . THR A 1 118 ? 2.127 -8.813 5.010 1.00 80.50 118 THR A C 1
ATOM 943 O O . THR A 1 118 ? 1.977 -10.033 5.035 1.00 80.50 118 THR A O 1
ATOM 946 N N . SER A 1 119 ? 1.207 -7.992 5.529 1.00 73.19 119 SER A N 1
ATOM 947 C CA . SER A 1 119 ? -0.013 -8.492 6.175 1.00 73.19 119 SER A CA 1
ATOM 948 C C . SER A 1 119 ? -1.092 -8.926 5.162 1.00 73.19 119 SER A C 1
ATOM 950 O O . SER A 1 119 ? -1.220 -8.316 4.094 1.00 73.19 119 SER A O 1
ATOM 952 N N . PRO A 1 120 ? -1.961 -9.905 5.499 1.00 72.00 120 PRO A N 1
ATOM 953 C CA . PRO A 1 120 ? -3.116 -10.267 4.670 1.00 72.00 120 PRO A CA 1
ATOM 954 C C . PRO A 1 120 ? -4.062 -9.095 4.374 1.00 72.00 120 PRO A C 1
ATOM 956 O O . PRO A 1 120 ? -4.772 -9.122 3.371 1.00 72.00 120 PRO A O 1
ATOM 959 N N . ARG A 1 121 ? -4.074 -8.062 5.227 1.00 70.62 121 ARG A N 1
ATOM 960 C CA . ARG A 1 121 ? -4.875 -6.851 5.012 1.00 70.62 121 ARG A CA 1
ATOM 961 C C . ARG A 1 121 ? -4.325 -5.973 3.902 1.00 70.62 121 ARG A C 1
ATOM 963 O O . ARG A 1 121 ? -5.112 -5.477 3.116 1.00 70.62 121 ARG A O 1
ATOM 970 N N . SER A 1 122 ? -3.004 -5.843 3.790 1.00 76.62 122 SER A N 1
ATOM 971 C CA . SER A 1 122 ? -2.379 -5.119 2.674 1.00 76.62 122 SER A CA 1
ATOM 972 C C . SER A 1 122 ? -2.747 -5.761 1.341 1.00 76.62 122 SER A C 1
ATOM 974 O O . SER A 1 122 ? -3.113 -5.058 0.405 1.00 76.62 122 SER A O 1
ATOM 976 N N . ARG A 1 123 ? -2.758 -7.104 1.302 1.00 79.19 123 ARG A N 1
ATOM 977 C CA . ARG A 1 123 ? -3.234 -7.856 0.137 1.00 79.19 123 ARG A CA 1
ATOM 978 C C . ARG A 1 123 ? -4.694 -7.541 -0.157 1.00 79.19 123 ARG A C 1
ATOM 980 O O . ARG A 1 123 ? -5.018 -7.189 -1.276 1.00 79.19 123 ARG A O 1
ATOM 987 N N . LYS A 1 124 ? -5.567 -7.662 0.841 1.00 74.19 124 LYS A N 1
ATOM 988 C CA . LYS A 1 124 ? -6.988 -7.334 0.694 1.00 74.19 124 LYS A CA 1
ATOM 989 C C . LYS A 1 124 ? -7.178 -5.927 0.126 1.00 74.19 124 LYS A C 1
ATOM 991 O O . LYS A 1 124 ? -7.773 -5.807 -0.929 1.00 74.19 124 LYS A O 1
ATOM 996 N N . PHE A 1 125 ? -6.554 -4.926 0.742 1.00 77.06 125 PHE A N 1
ATOM 997 C CA . PHE A 1 125 ? -6.610 -3.529 0.323 1.00 77.06 125 PHE A CA 1
ATOM 998 C C . PHE A 1 125 ? -6.220 -3.324 -1.144 1.00 77.06 125 PHE A C 1
ATOM 1000 O O . PHE A 1 125 ? -6.989 -2.738 -1.897 1.00 77.06 125 PHE A O 1
ATOM 1007 N N . ILE A 1 126 ? -5.058 -3.824 -1.586 1.00 83.06 126 ILE A N 1
ATOM 1008 C CA . ILE A 1 126 ? -4.629 -3.598 -2.975 1.00 83.06 126 ILE A CA 1
ATOM 1009 C C . ILE A 1 126 ? -5.525 -4.322 -3.992 1.00 83.06 126 ILE A C 1
ATOM 1011 O O . ILE A 1 126 ? -5.750 -3.794 -5.076 1.00 83.06 126 ILE A O 1
ATOM 1015 N N . TYR A 1 127 ? -6.071 -5.493 -3.646 1.00 80.75 127 TYR A N 1
ATOM 1016 C CA . TYR A 1 127 ? -7.064 -6.174 -4.487 1.00 80.75 127 TYR A CA 1
ATOM 1017 C C . TYR A 1 127 ? -8.368 -5.382 -4.554 1.00 80.75 127 TYR A C 1
ATOM 1019 O O . TYR A 1 127 ? -8.941 -5.241 -5.620 1.00 80.75 127 TYR A O 1
ATOM 1027 N N . THR A 1 128 ? -8.780 -4.762 -3.458 1.00 77.00 128 THR A N 1
ATOM 1028 C CA . THR A 1 128 ? -9.951 -3.896 -3.486 1.00 77.00 128 THR A CA 1
ATOM 1029 C C . THR A 1 128 ? -9.741 -2.653 -4.345 1.00 77.00 128 THR A C 1
ATOM 1031 O O . THR A 1 128 ? -10.637 -2.247 -5.076 1.00 77.00 128 THR A O 1
ATOM 1034 N N . ILE A 1 129 ? -8.546 -2.053 -4.305 1.00 84.25 129 ILE A N 1
ATOM 1035 C CA . ILE A 1 129 ? -8.210 -0.951 -5.215 1.00 84.25 129 ILE A CA 1
ATOM 1036 C C . ILE A 1 129 ? -8.283 -1.412 -6.671 1.00 84.25 129 ILE A C 1
ATOM 1038 O O . ILE A 1 129 ? -8.760 -0.647 -7.502 1.00 84.25 129 ILE A O 1
ATOM 1042 N N . TYR A 1 130 ? -7.835 -2.634 -6.980 1.00 84.81 130 TYR A N 1
ATOM 1043 C CA . TYR A 1 130 ? -7.946 -3.205 -8.324 1.00 84.81 130 TYR A CA 1
ATOM 1044 C C . TYR A 1 130 ? -9.394 -3.198 -8.823 1.00 84.81 130 TYR A C 1
ATOM 1046 O O . TYR A 1 130 ? -9.626 -2.754 -9.946 1.00 84.81 130 TYR A O 1
ATOM 1054 N N . ASP A 1 131 ? -10.347 -3.577 -7.973 1.00 81.19 131 ASP A N 1
ATOM 1055 C CA . ASP A 1 131 ? -11.769 -3.588 -8.324 1.00 81.19 131 ASP A CA 1
ATOM 1056 C C . ASP A 1 131 ? -12.331 -2.176 -8.544 1.00 81.19 131 ASP A C 1
ATOM 1058 O O . ASP A 1 131 ? -13.322 -2.011 -9.249 1.00 81.19 131 ASP A O 1
ATOM 1062 N N . LEU A 1 132 ? -11.707 -1.123 -8.000 1.00 82.81 132 LEU A N 1
ATOM 1063 C CA . LEU A 1 132 ? -12.111 0.270 -8.237 1.00 82.81 132 LEU A CA 1
ATOM 1064 C C . LEU A 1 132 ? -11.614 0.850 -9.566 1.00 82.81 132 LEU A C 1
ATOM 1066 O O . LEU A 1 132 ? -12.022 1.958 -9.932 1.00 82.81 132 LEU A O 1
ATOM 1070 N N . LEU A 1 133 ? -10.740 0.148 -10.284 1.00 86.12 133 LEU A N 1
ATOM 1071 C CA . LEU A 1 133 ? -10.153 0.667 -11.513 1.00 86.12 133 LEU A CA 1
ATOM 1072 C C . LEU A 1 133 ? -11.104 0.534 -12.701 1.00 86.12 133 LEU A C 1
ATOM 1074 O O . LEU A 1 133 ? -11.934 -0.365 -12.792 1.00 86.12 133 LEU A O 1
ATOM 1078 N N . ASP A 1 134 ? -10.950 1.451 -13.643 1.00 87.81 134 ASP A N 1
ATOM 1079 C CA . ASP A 1 134 ? -11.566 1.386 -14.953 1.00 87.81 134 ASP A CA 1
ATOM 1080 C C . ASP A 1 134 ? -10.710 0.488 -15.856 1.00 87.81 134 ASP A C 1
ATOM 1082 O O . ASP A 1 134 ? -9.674 0.906 -16.390 1.00 87.81 134 ASP A O 1
ATOM 1086 N N . HIS A 1 135 ? -11.115 -0.775 -15.982 1.00 86.38 135 HIS A N 1
ATOM 1087 C CA . HIS A 1 135 ? -10.394 -1.781 -16.764 1.00 86.38 135 HIS A CA 1
ATOM 1088 C C . HIS A 1 135 ? -10.333 -1.449 -18.262 1.00 86.38 135 HIS A C 1
ATOM 1090 O O . HIS A 1 135 ? -9.377 -1.853 -18.929 1.00 86.38 135 HIS A O 1
ATOM 1096 N N . ASP A 1 136 ? -11.284 -0.662 -18.766 1.00 86.25 136 ASP A N 1
ATOM 1097 C CA . ASP A 1 136 ? -11.350 -0.255 -20.169 1.00 86.25 136 ASP A CA 1
ATOM 1098 C C . ASP A 1 136 ? -10.547 1.034 -20.410 1.00 86.25 136 ASP A C 1
ATOM 1100 O O . ASP A 1 136 ? -9.897 1.202 -21.446 1.00 86.25 136 ASP A O 1
ATOM 1104 N N . ASN A 1 137 ? -10.479 1.919 -19.411 1.00 85.81 137 ASN A N 1
ATOM 1105 C CA . ASN A 1 137 ? -9.718 3.165 -19.465 1.00 85.81 137 ASN A CA 1
ATOM 1106 C C . ASN A 1 137 ? -8.352 3.066 -18.768 1.00 85.81 137 ASN A C 1
ATOM 1108 O O . ASN A 1 137 ? -8.030 3.796 -17.824 1.00 85.81 137 ASN A O 1
ATOM 1112 N N . ARG A 1 138 ? -7.498 2.171 -19.278 1.00 83.81 138 ARG A N 1
ATOM 1113 C CA . ARG A 1 138 ? -6.086 2.032 -18.866 1.00 83.81 138 ARG A CA 1
ATOM 1114 C C . ARG A 1 138 ? -5.882 1.793 -17.364 1.00 83.81 138 ARG A C 1
ATOM 1116 O O . ARG A 1 138 ? -4.791 2.071 -16.863 1.00 83.81 138 ARG A O 1
ATOM 1123 N N . TYR A 1 139 ? -6.864 1.262 -16.644 1.00 90.06 139 TYR A N 1
ATOM 1124 C CA . TYR A 1 139 ? -6.779 1.056 -15.198 1.00 90.06 139 TYR A CA 1
ATOM 1125 C C . TYR A 1 139 ? -6.553 2.368 -14.421 1.00 90.06 139 TYR A C 1
ATOM 1127 O O . TYR A 1 139 ? -5.747 2.417 -13.489 1.00 90.06 139 TYR A O 1
ATOM 1135 N N . ASN A 1 140 ? -7.190 3.463 -14.849 1.00 88.62 140 ASN A N 1
ATOM 1136 C CA . ASN A 1 140 ? -7.333 4.663 -14.017 1.00 88.62 140 ASN A CA 1
ATOM 1137 C C . ASN A 1 140 ? -8.375 4.411 -12.916 1.00 88.62 140 ASN A C 1
ATOM 1139 O O . ASN A 1 140 ? -9.181 3.493 -13.034 1.00 88.62 140 ASN A O 1
ATOM 1143 N N . LEU A 1 141 ? -8.375 5.211 -11.851 1.00 85.75 141 LEU A N 1
ATOM 1144 C CA . LEU A 1 141 ? -9.444 5.148 -10.854 1.00 85.75 141 LEU A CA 1
ATOM 1145 C C . LEU A 1 141 ? -10.768 5.587 -11.503 1.00 85.75 141 LEU A C 1
ATOM 1147 O O . LEU A 1 141 ? -10.773 6.566 -12.249 1.00 85.75 141 LEU A O 1
ATOM 1151 N N . ARG A 1 142 ? -11.875 4.864 -11.271 1.00 82.00 142 ARG A N 1
ATOM 1152 C CA . ARG A 1 142 ? -13.182 5.288 -11.805 1.00 82.00 142 ARG A CA 1
ATOM 1153 C C . ARG A 1 142 ? -13.593 6.623 -11.152 1.00 82.00 142 ARG A C 1
ATOM 1155 O O . ARG A 1 142 ? -13.432 6.741 -9.934 1.00 82.00 142 ARG A O 1
ATOM 1162 N N . PRO A 1 143 ? -14.152 7.594 -11.907 1.00 81.81 143 PRO A N 1
ATOM 1163 C CA . PRO A 1 143 ? -14.496 8.925 -11.387 1.00 81.81 143 PRO A CA 1
ATOM 1164 C C . PRO A 1 143 ? -15.349 8.900 -10.112 1.00 81.81 143 PRO A C 1
ATOM 1166 O O . PRO A 1 143 ? -15.110 9.673 -9.185 1.00 81.81 143 PRO A O 1
ATOM 1169 N N . ASP A 1 144 ? -16.280 7.947 -10.027 1.00 75.88 144 ASP A N 1
ATOM 1170 C CA . ASP A 1 144 ? -17.188 7.774 -8.886 1.00 75.88 144 ASP A CA 1
ATOM 1171 C C . ASP A 1 144 ? -16.463 7.440 -7.569 1.00 75.88 144 ASP A C 1
ATOM 1173 O O . ASP A 1 144 ? -17.028 7.606 -6.488 1.00 75.88 144 ASP A O 1
ATOM 1177 N N . TYR A 1 145 ? -15.205 6.988 -7.637 1.00 78.88 145 TYR A N 1
ATOM 1178 C CA . TYR A 1 145 ? -14.411 6.583 -6.475 1.00 78.88 145 TYR A CA 1
ATOM 1179 C C . TYR A 1 145 ? -13.227 7.500 -6.174 1.00 78.88 145 TYR A C 1
ATOM 1181 O O . TYR A 1 145 ? -12.552 7.315 -5.161 1.00 78.88 145 TYR A O 1
ATOM 1189 N N . GLU A 1 146 ? -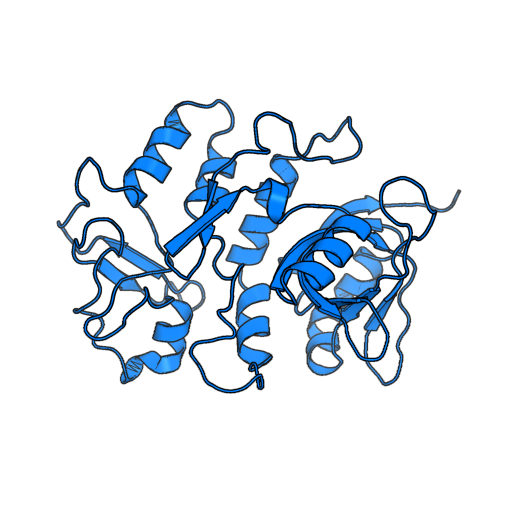12.968 8.510 -7.005 1.00 78.50 146 GLU A N 1
ATOM 1190 C CA . GLU A 1 146 ? -11.825 9.408 -6.812 1.00 78.50 146 GLU A CA 1
ATOM 1191 C C . GLU A 1 146 ? -11.881 10.156 -5.483 1.00 78.50 146 GLU A C 1
ATOM 1193 O O . GLU A 1 146 ? -10.852 10.342 -4.831 1.00 78.50 146 GLU A O 1
ATOM 1198 N N . ASN A 1 147 ? -13.085 10.557 -5.070 1.00 76.06 147 ASN A N 1
ATOM 1199 C CA . ASN A 1 147 ? -13.305 11.366 -3.876 1.00 76.06 147 ASN A CA 1
ATOM 1200 C C . ASN A 1 147 ? -13.656 10.536 -2.631 1.00 76.06 147 ASN A C 1
ATOM 1202 O O . ASN A 1 147 ? -14.125 11.106 -1.648 1.00 76.06 147 ASN A O 1
ATOM 1206 N N . ILE A 1 148 ? -13.438 9.213 -2.652 1.00 74.06 148 ILE A N 1
ATOM 1207 C CA . ILE A 1 148 ? -13.642 8.382 -1.459 1.00 74.06 148 ILE A CA 1
ATOM 1208 C C . ILE A 1 148 ? -12.725 8.896 -0.337 1.00 74.06 148 ILE A C 1
ATOM 1210 O O . ILE A 1 148 ? -11.500 8.910 -0.520 1.00 74.06 148 ILE A O 1
ATOM 1214 N N . PRO A 1 149 ? -13.284 9.295 0.822 1.00 65.88 149 PRO A N 1
ATOM 1215 C CA . PRO A 1 149 ? -12.495 9.625 1.995 1.00 65.88 149 PRO A CA 1
ATOM 1216 C C . PRO A 1 149 ? -11.945 8.343 2.615 1.00 65.88 149 PRO A C 1
ATOM 1218 O O . PRO A 1 149 ? -12.682 7.387 2.863 1.00 65.88 149 PRO A O 1
ATOM 1221 N N . ILE A 1 150 ? -10.648 8.329 2.902 1.00 69.94 150 ILE A N 1
ATOM 1222 C CA . ILE A 1 150 ? -9.986 7.207 3.551 1.00 69.94 150 ILE A CA 1
ATOM 1223 C C . ILE A 1 150 ? -9.324 7.674 4.838 1.00 69.94 150 ILE A C 1
ATOM 1225 O O . ILE A 1 150 ? -8.514 8.599 4.849 1.00 69.94 150 ILE A O 1
ATOM 1229 N N . LYS A 1 151 ? -9.658 7.003 5.938 1.00 60.28 151 LYS A N 1
ATOM 1230 C CA . LYS A 1 151 ? -9.134 7.329 7.262 1.00 60.28 151 LYS A CA 1
ATOM 1231 C C . LYS A 1 151 ? -7.753 6.712 7.479 1.00 60.28 151 LYS A C 1
ATOM 1233 O O . LYS A 1 151 ? -7.581 5.509 7.260 1.00 60.28 151 LYS A O 1
ATOM 1238 N N . VAL A 1 152 ? -6.787 7.520 7.911 1.00 63.84 152 VAL A N 1
ATOM 1239 C CA . VAL A 1 152 ? -5.391 7.116 8.169 1.00 63.84 152 VAL A CA 1
ATOM 1240 C C . VAL A 1 152 ? -5.116 6.913 9.673 1.00 63.84 152 VAL A C 1
ATOM 1242 O O . VAL A 1 152 ? -5.994 7.151 10.501 1.00 63.84 152 VAL A O 1
ATOM 1245 N N . GLU A 1 153 ? -3.923 6.418 10.046 1.00 52.50 153 GLU A N 1
ATOM 1246 C CA . GLU A 1 153 ? -3.603 6.010 11.436 1.00 52.50 153 GLU A CA 1
ATOM 1247 C C . GLU A 1 153 ? -3.753 7.120 12.475 1.00 52.50 153 GLU A C 1
ATOM 1249 O O . GLU A 1 153 ? -4.204 6.855 13.587 1.00 52.50 153 GLU A O 1
ATOM 1254 N N . ASP A 1 154 ? -3.395 8.354 12.126 1.00 53.03 154 ASP A N 1
ATOM 1255 C CA . ASP A 1 154 ? -3.491 9.495 13.041 1.00 53.03 154 ASP A CA 1
ATOM 1256 C C . ASP A 1 154 ? -4.931 10.006 13.225 1.00 53.03 154 ASP A C 1
ATOM 1258 O O . ASP A 1 154 ? -5.164 10.963 13.960 1.00 53.03 154 ASP A O 1
ATOM 1262 N N . GLY A 1 155 ? -5.906 9.346 12.591 1.00 51.62 155 GLY A N 1
ATOM 1263 C CA . GLY A 1 155 ? -7.318 9.699 12.637 1.00 51.62 155 GLY A CA 1
ATOM 1264 C C . GLY A 1 155 ? -7.731 10.744 11.603 1.00 51.62 155 GLY A C 1
ATOM 1265 O O . GLY A 1 155 ? -8.934 10.976 11.461 1.00 51.62 155 GLY A O 1
ATOM 1266 N N . SER A 1 156 ? -6.787 11.330 10.859 1.00 64.81 156 SER A N 1
ATOM 1267 C CA . SER A 1 156 ? -7.097 12.224 9.745 1.00 64.81 156 SER A CA 1
ATOM 1268 C C . SER A 1 156 ? -7.659 11.454 8.544 1.00 64.81 156 SER A C 1
ATOM 1270 O O . SER A 1 156 ? -7.687 10.219 8.503 1.00 64.81 156 SER A O 1
ATOM 1272 N N . THR A 1 157 ? -8.181 12.197 7.573 1.00 68.38 157 THR A N 1
ATOM 1273 C CA . THR A 1 157 ? -8.790 11.650 6.359 1.00 68.38 157 THR A CA 1
ATOM 1274 C C . THR A 1 157 ? -8.034 12.168 5.148 1.00 68.38 157 THR A C 1
ATOM 1276 O O . THR A 1 157 ? -7.769 13.363 5.055 1.00 68.38 157 THR A O 1
ATOM 1279 N N . VAL A 1 158 ? -7.715 11.270 4.221 1.00 73.94 158 VAL A N 1
ATOM 1280 C CA . VAL A 1 158 ? -7.111 11.583 2.925 1.00 73.94 158 VAL A CA 1
ATOM 1281 C C . VAL A 1 158 ? -8.042 11.125 1.813 1.00 73.94 158 VAL A C 1
ATOM 1283 O O . VAL A 1 158 ? -8.753 10.130 1.963 1.00 73.94 158 VAL A O 1
ATOM 1286 N N . ILE A 1 159 ? -8.051 11.831 0.691 1.00 79.56 159 ILE A N 1
ATOM 1287 C CA . ILE A 1 159 ? -8.858 11.427 -0.458 1.00 79.56 159 ILE A CA 1
ATOM 1288 C C . ILE A 1 159 ? -8.111 10.355 -1.261 1.00 79.56 159 ILE A C 1
ATOM 1290 O O . ILE A 1 159 ? -6.907 10.474 -1.487 1.00 79.56 159 ILE A O 1
ATOM 1294 N N . LEU A 1 160 ? -8.809 9.312 -1.732 1.00 80.94 160 LEU A N 1
ATOM 1295 C CA . LEU A 1 160 ? -8.188 8.200 -2.468 1.00 80.94 160 LEU A CA 1
ATOM 1296 C C . LEU A 1 160 ? -7.313 8.669 -3.643 1.00 80.94 160 LEU A C 1
ATOM 1298 O O . LEU A 1 160 ? -6.186 8.195 -3.794 1.00 80.94 160 LEU A O 1
ATOM 1302 N N . LYS A 1 161 ? -7.785 9.637 -4.438 1.00 85.19 161 LYS A N 1
ATOM 1303 C CA . LYS A 1 161 ? -7.015 10.185 -5.569 1.00 85.19 161 LYS A CA 1
ATOM 1304 C C . LYS A 1 161 ? -5.674 10.820 -5.176 1.00 85.19 161 LYS A C 1
ATOM 1306 O O . LYS A 1 161 ? -4.783 10.907 -6.007 1.00 85.19 161 LYS A O 1
ATOM 1311 N N . GLU A 1 162 ? -5.507 11.264 -3.930 1.00 84.50 162 GLU A N 1
ATOM 1312 C CA . GLU A 1 162 ? -4.274 11.919 -3.459 1.00 84.50 162 GLU A CA 1
ATOM 1313 C C . GLU A 1 162 ? -3.171 10.911 -3.107 1.00 84.50 162 GLU A C 1
ATOM 1315 O O . GLU A 1 162 ? -1.991 11.264 -3.010 1.00 84.50 162 GLU A O 1
ATOM 1320 N N . ILE A 1 163 ? -3.551 9.647 -2.908 1.00 85.44 163 ILE A N 1
ATOM 1321 C CA . ILE A 1 163 ? -2.643 8.546 -2.573 1.00 85.44 163 ILE A CA 1
ATOM 1322 C C . ILE A 1 163 ? -2.569 7.486 -3.674 1.00 85.44 163 ILE A C 1
ATOM 1324 O O . ILE A 1 163 ? -1.959 6.441 -3.462 1.00 85.44 163 ILE A O 1
ATOM 1328 N N . PHE A 1 164 ? -3.185 7.731 -4.828 1.00 90.19 164 PHE A N 1
ATOM 1329 C CA . PHE A 1 164 ? -3.175 6.854 -5.991 1.00 90.19 164 PHE A CA 1
ATOM 1330 C C . PHE A 1 164 ? -2.658 7.619 -7.204 1.00 90.19 164 PHE A C 1
ATOM 1332 O O . PHE A 1 164 ? -3.106 8.729 -7.473 1.00 90.19 164 PHE A O 1
ATOM 1339 N N . GLY A 1 165 ? -1.755 7.024 -7.983 1.00 92.62 165 GLY A N 1
ATOM 1340 C CA . GLY A 1 165 ? -1.318 7.687 -9.206 1.00 92.62 165 GLY A CA 1
ATOM 1341 C C . GLY A 1 165 ? -0.169 7.036 -9.956 1.00 92.62 165 GLY A C 1
ATOM 1342 O O . GLY A 1 165 ? 0.233 5.898 -9.705 1.00 92.62 165 GLY A O 1
ATOM 1343 N N . THR A 1 166 ? 0.344 7.784 -10.927 1.00 94.62 166 THR A N 1
ATOM 1344 C CA . THR A 1 166 ? 1.485 7.418 -11.768 1.00 94.62 166 THR A CA 1
ATOM 1345 C C . THR A 1 166 ? 2.824 7.719 -11.089 1.00 94.62 166 THR A C 1
ATOM 1347 O O . THR A 1 166 ? 2.886 8.208 -9.962 1.00 94.62 166 THR A O 1
ATOM 1350 N N . GLN A 1 167 ? 3.923 7.435 -11.796 1.00 95.12 167 GLN A N 1
ATOM 1351 C CA . GLN A 1 167 ? 5.281 7.728 -11.330 1.00 95.12 167 GLN A CA 1
ATOM 1352 C C . GLN A 1 167 ? 5.492 9.229 -11.099 1.00 95.12 167 GLN A C 1
ATOM 1354 O O . GLN A 1 167 ? 6.017 9.610 -10.060 1.00 95.12 167 GLN A O 1
ATOM 1359 N N . ASP A 1 168 ? 5.042 10.077 -12.026 1.00 95.12 168 ASP A N 1
ATOM 1360 C CA . ASP A 1 168 ? 5.195 11.531 -11.901 1.00 95.12 168 ASP A CA 1
ATOM 1361 C C . ASP A 1 168 ? 4.416 12.085 -10.695 1.00 95.12 168 ASP A C 1
ATOM 1363 O O . ASP A 1 168 ? 4.957 12.883 -9.936 1.00 95.12 168 ASP A O 1
ATOM 1367 N N . GLN A 1 169 ? 3.199 11.589 -10.449 1.00 94.69 169 GLN A N 1
ATOM 1368 C CA . GLN A 1 169 ? 2.396 11.975 -9.279 1.00 94.69 169 GLN A CA 1
ATOM 1369 C C . GLN A 1 169 ? 3.033 11.499 -7.965 1.00 94.69 169 GLN A C 1
ATOM 1371 O O . GLN A 1 169 ? 3.037 12.223 -6.971 1.00 94.69 169 GLN A O 1
ATOM 1376 N N . ALA A 1 170 ? 3.630 10.303 -7.955 1.00 94.50 170 ALA A N 1
ATOM 1377 C CA . ALA A 1 170 ? 4.401 9.824 -6.811 1.00 94.50 170 ALA A CA 1
ATOM 1378 C C . ALA A 1 170 ? 5.623 10.722 -6.540 1.00 94.50 170 ALA A C 1
ATOM 1380 O O . ALA A 1 170 ? 5.910 11.051 -5.391 1.00 94.50 170 ALA A O 1
ATOM 1381 N N . ILE A 1 171 ? 6.335 11.146 -7.588 1.00 95.00 171 ILE A N 1
ATOM 1382 C CA . ILE A 1 171 ? 7.488 12.052 -7.480 1.00 95.00 171 ILE A CA 1
ATOM 1383 C C . ILE A 1 171 ? 7.066 13.422 -6.953 1.00 95.00 171 ILE A C 1
ATOM 1385 O O . ILE A 1 171 ? 7.708 13.942 -6.040 1.00 95.00 171 ILE A O 1
ATOM 1389 N N . GLU A 1 172 ? 5.994 13.992 -7.500 1.00 94.25 172 GLU A N 1
ATOM 1390 C CA . GLU A 1 172 ? 5.417 15.250 -7.029 1.00 94.25 172 GLU A CA 1
ATOM 1391 C C . GLU A 1 172 ? 5.070 15.155 -5.542 1.00 94.25 172 GLU A C 1
ATOM 1393 O O . GLU A 1 172 ? 5.517 15.986 -4.754 1.00 94.25 172 GLU A O 1
ATOM 1398 N N . ARG A 1 173 ? 4.390 14.078 -5.129 1.00 90.38 173 ARG A N 1
ATOM 1399 C CA . ARG A 1 173 ? 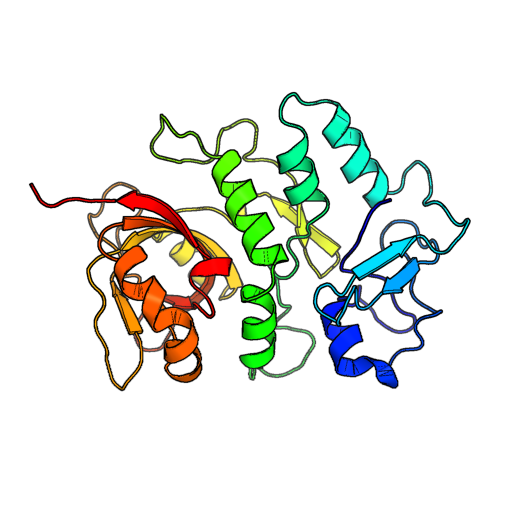4.065 13.834 -3.721 1.00 90.38 173 ARG A CA 1
ATOM 1400 C C . ARG A 1 173 ? 5.312 13.787 -2.839 1.00 90.38 173 ARG A C 1
ATOM 1402 O O . ARG A 1 173 ? 5.327 14.439 -1.801 1.00 90.38 173 ARG A O 1
ATOM 1409 N N . ILE A 1 174 ? 6.357 13.061 -3.248 1.00 91.06 174 ILE A N 1
ATOM 1410 C CA . ILE A 1 174 ? 7.621 12.985 -2.492 1.00 91.06 174 ILE A CA 1
ATOM 1411 C C . ILE A 1 174 ? 8.263 14.366 -2.353 1.00 91.06 174 ILE A C 1
ATOM 1413 O O . ILE A 1 174 ? 8.790 14.690 -1.293 1.00 91.06 174 ILE A O 1
ATOM 1417 N N . ASN A 1 175 ? 8.246 15.171 -3.413 1.00 91.19 175 ASN A N 1
ATOM 1418 C CA . ASN A 1 175 ? 8.873 16.490 -3.404 1.00 91.19 175 ASN A CA 1
ATOM 1419 C C . ASN A 1 175 ? 8.078 17.510 -2.571 1.00 91.19 175 ASN A C 1
ATOM 1421 O O . ASN A 1 175 ? 8.692 18.377 -1.957 1.00 91.19 175 ASN A O 1
ATOM 1425 N N . THR A 1 176 ? 6.748 17.398 -2.535 1.00 87.25 176 THR A N 1
ATOM 1426 C CA . THR A 1 176 ? 5.864 18.331 -1.817 1.00 87.25 176 THR A CA 1
ATOM 1427 C C . THR A 1 176 ? 5.679 17.956 -0.348 1.00 87.25 176 THR A C 1
ATOM 1429 O O . THR A 1 176 ? 5.739 18.823 0.519 1.00 87.25 176 THR A O 1
ATOM 1432 N N . TYR A 1 177 ? 5.461 16.672 -0.057 1.00 83.44 177 TYR A N 1
ATOM 1433 C CA . TYR A 1 177 ? 5.071 16.185 1.273 1.00 83.44 177 TYR A CA 1
ATOM 1434 C C . TYR A 1 177 ? 6.107 15.260 1.922 1.00 83.44 177 TYR A C 1
ATOM 1436 O O . TYR A 1 177 ? 5.971 14.909 3.092 1.00 83.44 177 TYR A O 1
ATOM 1444 N N . GLY A 1 178 ? 7.139 14.847 1.184 1.00 84.12 178 GLY A N 1
ATOM 1445 C CA . GLY A 1 178 ? 8.127 13.885 1.661 1.00 84.12 178 GLY A CA 1
ATOM 1446 C C . GLY A 1 178 ? 7.736 12.417 1.426 1.00 84.12 178 GLY A C 1
ATOM 1447 O O . GLY A 1 178 ? 6.745 12.110 0.757 1.00 84.12 178 GLY A O 1
ATOM 1448 N N . PRO A 1 179 ? 8.557 11.475 1.924 1.00 84.56 179 PRO A N 1
ATOM 1449 C CA . PRO A 1 179 ? 8.341 10.048 1.725 1.00 84.56 179 PRO A CA 1
ATOM 1450 C C . PRO A 1 179 ? 7.138 9.536 2.526 1.00 84.56 179 PRO A C 1
ATOM 1452 O O . PRO A 1 179 ? 6.880 9.979 3.647 1.00 84.56 179 PRO A O 1
ATOM 1455 N N . GLY A 1 180 ? 6.436 8.545 1.981 1.00 81.31 180 GLY A N 1
ATOM 1456 C CA . GLY A 1 180 ? 5.248 7.974 2.612 1.00 81.31 180 GLY A CA 1
ATOM 1457 C C . GLY A 1 180 ? 4.602 6.882 1.763 1.00 81.31 180 GLY A C 1
ATOM 1458 O O . GLY A 1 180 ? 5.073 6.601 0.663 1.00 81.31 180 GLY A O 1
ATOM 1459 N N . PRO A 1 181 ? 3.534 6.224 2.234 1.00 83.19 181 PRO A N 1
ATOM 1460 C CA . PRO A 1 181 ? 2.831 5.251 1.409 1.00 83.19 181 PRO A CA 1
ATOM 1461 C C . PRO A 1 181 ? 2.069 5.874 0.247 1.00 83.19 181 PRO A C 1
ATOM 1463 O O . PRO A 1 181 ? 1.524 6.973 0.344 1.00 83.19 181 PRO A O 1
ATOM 1466 N N . PHE A 1 182 ? 2.009 5.123 -0.844 1.00 88.25 182 PHE A N 1
ATOM 1467 C CA . PHE A 1 182 ? 1.333 5.504 -2.070 1.00 88.25 182 PHE A CA 1
ATOM 1468 C C . PHE A 1 182 ? 0.913 4.256 -2.846 1.00 88.25 182 PHE A C 1
ATOM 1470 O O . PHE A 1 182 ? 1.554 3.202 -2.759 1.00 88.25 182 PHE A O 1
ATOM 1477 N N . ILE A 1 183 ? -0.164 4.375 -3.613 1.00 91.94 183 ILE A N 1
ATOM 1478 C CA . ILE A 1 183 ? -0.628 3.360 -4.547 1.00 91.94 183 ILE A CA 1
ATOM 1479 C C . ILE A 1 183 ? -0.122 3.745 -5.934 1.00 91.94 183 ILE A C 1
ATOM 1481 O O . ILE A 1 183 ? -0.695 4.576 -6.636 1.00 91.94 183 ILE A O 1
ATOM 1485 N N . LEU A 1 184 ? 0.993 3.136 -6.316 1.00 95.06 184 LEU A N 1
ATOM 1486 C CA . LEU A 1 184 ? 1.660 3.387 -7.580 1.00 95.06 184 LEU A CA 1
ATOM 1487 C C . LEU A 1 184 ? 1.089 2.483 -8.672 1.00 95.06 184 LEU A C 1
ATOM 1489 O O . LEU A 1 184 ? 1.192 1.260 -8.577 1.00 95.06 184 LEU A O 1
ATOM 1493 N N . ARG A 1 185 ? 0.582 3.079 -9.751 1.00 95.12 185 ARG A N 1
ATOM 1494 C CA . ARG A 1 185 ? 0.333 2.394 -11.022 1.00 95.12 185 ARG A CA 1
ATOM 1495 C C . ARG A 1 185 ? 1.519 2.610 -11.955 1.00 95.12 185 ARG A C 1
ATOM 1497 O O . ARG A 1 185 ? 1.776 3.732 -12.394 1.00 95.12 185 ARG A O 1
ATOM 1504 N N . ALA A 1 186 ? 2.219 1.539 -12.305 1.00 95.19 186 ALA A N 1
ATOM 1505 C CA . ALA A 1 186 ? 3.371 1.621 -13.195 1.00 95.19 186 ALA A CA 1
ATOM 1506 C C . ALA A 1 186 ? 3.604 0.321 -13.964 1.00 95.19 186 ALA A C 1
ATOM 1508 O O . ALA A 1 186 ? 2.959 -0.695 -13.720 1.00 95.19 186 ALA A O 1
ATOM 1509 N N . SER A 1 187 ? 4.523 0.371 -14.925 1.00 94.94 187 SER A N 1
ATOM 1510 C CA . SER A 1 187 ? 4.981 -0.804 -15.663 1.00 94.94 187 SER A CA 1
ATOM 1511 C C . SER A 1 187 ? 6.442 -1.088 -15.347 1.00 94.94 187 SER A C 1
ATOM 1513 O O . SER A 1 187 ? 7.237 -0.155 -15.278 1.00 94.94 187 SER A O 1
ATOM 1515 N N . THR A 1 188 ? 6.795 -2.354 -15.153 1.00 94.31 188 THR A N 1
ATOM 1516 C CA . THR A 1 188 ? 8.169 -2.819 -14.899 1.00 94.31 188 THR A CA 1
ATOM 1517 C C . THR A 1 188 ? 8.852 -3.321 -16.170 1.00 94.31 188 THR A C 1
ATOM 1519 O O . THR A 1 188 ? 8.201 -3.803 -17.097 1.00 94.31 188 THR A O 1
ATOM 1522 N N . PHE A 1 189 ? 10.184 -3.308 -16.166 1.00 92.31 189 PHE A N 1
ATOM 1523 C CA . PHE A 1 189 ? 11.018 -4.133 -17.045 1.00 92.31 189 PHE A CA 1
ATOM 1524 C C . PHE A 1 189 ? 11.437 -5.447 -16.364 1.00 92.31 189 PHE A C 1
ATOM 1526 O O . PHE A 1 189 ? 10.882 -5.841 -15.336 1.00 92.31 189 PHE A O 1
ATOM 1533 N N . LYS A 1 190 ? 12.416 -6.153 -16.943 1.00 92.62 190 LYS A N 1
ATOM 1534 C CA . LYS A 1 190 ? 13.095 -7.263 -16.267 1.00 92.62 190 LYS A CA 1
ATOM 1535 C C . LYS A 1 190 ? 13.877 -6.764 -15.037 1.00 92.62 190 LYS A C 1
ATOM 1537 O O . LYS A 1 190 ? 14.430 -5.662 -15.085 1.00 92.62 190 LYS A O 1
ATOM 1542 N N . PRO A 1 191 ? 13.950 -7.565 -13.964 1.00 94.62 191 PRO A N 1
ATOM 1543 C CA . PRO A 1 191 ? 14.722 -7.236 -12.780 1.00 94.62 191 PRO A CA 1
ATOM 1544 C C . PRO A 1 191 ? 16.221 -7.343 -13.048 1.00 94.62 191 PRO A C 1
ATOM 1546 O O . PRO A 1 191 ? 16.672 -8.072 -13.933 1.00 94.62 191 PRO A O 1
ATOM 1549 N N . TYR A 1 192 ? 16.993 -6.669 -12.208 1.00 94.69 192 TYR A N 1
ATOM 1550 C CA . TYR A 1 192 ? 18.430 -6.867 -12.070 1.00 94.69 192 TYR A CA 1
ATOM 1551 C C . TYR A 1 192 ? 18.813 -6.861 -10.586 1.00 94.69 192 TYR A C 1
ATOM 1553 O O . TYR A 1 192 ? 18.039 -6.400 -9.740 1.00 94.69 192 TYR A O 1
ATOM 1561 N N . PHE A 1 193 ? 19.995 -7.402 -10.268 1.00 95.62 193 PHE A N 1
ATOM 1562 C CA . PHE A 1 193 ? 20.364 -7.744 -8.890 1.00 95.62 193 PHE A CA 1
ATOM 1563 C C . PHE A 1 193 ? 21.631 -7.036 -8.380 1.00 95.62 193 PHE A C 1
ATOM 1565 O O . PHE A 1 193 ? 22.668 -7.674 -8.181 1.00 95.62 193 PHE A O 1
ATOM 1572 N N . PRO A 1 194 ? 21.603 -5.708 -8.175 1.00 91.94 194 PRO A N 1
ATOM 1573 C CA . PRO A 1 194 ? 22.769 -4.977 -7.698 1.00 91.94 194 PRO A CA 1
ATOM 1574 C C . PRO A 1 194 ? 23.021 -5.282 -6.217 1.00 91.94 194 PRO A C 1
ATOM 1576 O O . PRO A 1 194 ? 22.137 -5.098 -5.381 1.00 91.94 194 PRO A O 1
ATOM 1579 N N . SER A 1 195 ? 24.233 -5.732 -5.876 1.00 90.25 195 SER A N 1
ATOM 1580 C CA . SER A 1 195 ? 24.661 -5.973 -4.484 1.00 90.25 195 SER A CA 1
ATOM 1581 C C . SER A 1 195 ? 23.691 -6.852 -3.669 1.00 90.25 195 SER A C 1
ATOM 1583 O O . SER A 1 195 ? 23.511 -6.645 -2.469 1.00 90.25 195 SER A O 1
ATOM 1585 N N . GLY A 1 196 ? 23.040 -7.820 -4.325 1.00 90.06 196 GLY A N 1
ATOM 1586 C CA . GLY A 1 196 ? 22.079 -8.740 -3.702 1.00 90.06 196 GLY A CA 1
ATOM 1587 C C . GLY A 1 196 ? 20.680 -8.161 -3.451 1.00 90.06 196 GLY A C 1
ATOM 1588 O O . GLY A 1 196 ? 19.835 -8.847 -2.884 1.00 90.06 196 GLY A O 1
ATOM 1589 N N . HIS A 1 197 ? 20.404 -6.921 -3.855 1.00 93.19 197 HIS A N 1
ATOM 1590 C CA . HIS A 1 197 ? 19.044 -6.372 -3.906 1.00 93.19 197 HIS A CA 1
ATOM 1591 C C . HIS A 1 197 ? 18.351 -6.813 -5.194 1.00 93.19 197 HIS A C 1
ATOM 1593 O O . HIS A 1 197 ? 19.037 -7.124 -6.157 1.00 93.19 197 HIS A O 1
ATOM 1599 N N . CYS A 1 198 ? 17.020 -6.791 -5.256 1.00 95.69 198 CYS A N 1
ATOM 1600 C CA . CYS A 1 198 ? 16.297 -6.930 -6.523 1.00 95.69 198 CYS A CA 1
ATOM 1601 C C . CYS A 1 198 ? 15.678 -5.586 -6.899 1.00 95.69 198 CYS A C 1
ATOM 1603 O O . CYS A 1 198 ? 15.009 -4.948 -6.083 1.00 95.69 198 CYS A O 1
ATOM 1605 N N . VAL A 1 199 ? 15.932 -5.142 -8.128 1.00 96.06 199 VAL A N 1
ATOM 1606 C CA . VAL A 1 199 ? 15.473 -3.848 -8.626 1.00 96.06 199 VAL A CA 1
ATOM 1607 C C . VAL A 1 199 ? 14.774 -4.033 -9.960 1.00 96.06 199 VAL A C 1
ATOM 1609 O O . VAL A 1 199 ? 15.325 -4.644 -10.873 1.00 96.06 199 VAL A O 1
ATOM 1612 N N . PHE A 1 200 ? 13.582 -3.455 -10.085 1.00 95.69 200 PHE A N 1
ATOM 1613 C CA . PHE A 1 200 ? 12.897 -3.302 -11.363 1.00 95.69 200 PHE A CA 1
ATOM 1614 C C . PHE A 1 200 ? 12.927 -1.831 -11.750 1.00 95.69 200 PHE A C 1
ATOM 1616 O O . PHE A 1 200 ? 12.423 -0.981 -11.012 1.00 95.69 200 PHE A O 1
ATOM 1623 N N . LEU A 1 201 ? 13.489 -1.530 -12.918 1.00 94.50 201 LEU A N 1
ATOM 1624 C CA . LEU A 1 201 ? 13.277 -0.223 -13.530 1.00 94.50 201 LEU A CA 1
ATOM 1625 C C . LEU A 1 201 ? 11.830 -0.135 -14.000 1.00 94.50 201 LEU A C 1
ATOM 1627 O O . LEU A 1 201 ? 11.298 -1.093 -14.575 1.00 94.50 201 LEU A O 1
ATOM 1631 N N . LEU A 1 202 ? 11.206 1.010 -13.748 1.00 95.00 202 LEU A N 1
ATOM 1632 C CA . LEU A 1 202 ? 9.890 1.303 -14.283 1.00 95.00 202 LEU A CA 1
ATOM 1633 C C . LEU A 1 202 ? 10.018 1.930 -15.674 1.00 95.00 202 LEU A C 1
ATOM 1635 O O . LEU A 1 202 ? 11.028 2.543 -16.018 1.00 95.00 202 LEU A O 1
ATOM 1639 N N . THR A 1 203 ? 9.001 1.736 -16.509 1.00 92.06 203 THR A N 1
ATOM 1640 C CA . THR A 1 203 ? 8.972 2.293 -17.866 1.00 92.06 203 THR A CA 1
ATOM 1641 C C . THR A 1 203 ? 8.993 3.816 -17.826 1.00 92.06 203 THR A C 1
ATOM 1643 O O . THR A 1 203 ? 8.192 4.401 -17.094 1.00 92.06 203 THR A O 1
ATOM 1646 N N . LYS A 1 204 ? 9.811 4.431 -18.684 1.00 90.94 204 LYS A N 1
ATOM 1647 C CA . LYS A 1 204 ? 9.915 5.878 -18.889 1.00 90.94 204 LYS A CA 1
ATOM 1648 C C . LYS A 1 204 ? 9.631 6.199 -20.350 1.00 90.94 204 LYS A C 1
ATOM 1650 O O . LYS A 1 204 ? 10.258 5.621 -21.235 1.00 90.94 204 LYS A O 1
ATOM 1655 N N . SER A 1 205 ? 8.664 7.072 -20.616 1.00 82.12 205 SER A N 1
ATOM 1656 C CA . SER A 1 205 ? 8.260 7.394 -21.994 1.00 82.12 205 SER A CA 1
ATOM 1657 C C . SER A 1 205 ? 7.865 8.853 -22.222 1.00 82.12 205 SER A C 1
ATOM 1659 O O . SER A 1 205 ? 7.493 9.206 -23.339 1.00 82.12 205 SER A O 1
ATOM 1661 N N . GLY A 1 206 ? 7.909 9.706 -21.189 1.00 71.25 206 GLY A N 1
ATOM 1662 C CA . GLY A 1 206 ? 7.469 11.110 -21.272 1.00 71.25 206 GLY A CA 1
ATOM 1663 C C . GLY A 1 206 ? 5.965 11.292 -21.535 1.00 71.25 206 GLY A C 1
ATOM 1664 O O . GLY A 1 206 ? 5.469 12.412 -21.539 1.00 71.25 206 GLY A O 1
ATOM 1665 N N . LYS A 1 207 ? 5.224 10.197 -21.740 1.00 77.38 207 LYS A N 1
ATOM 1666 C CA . LYS A 1 207 ? 3.776 10.126 -21.956 1.00 77.38 207 LYS A CA 1
ATOM 1667 C C . LYS A 1 207 ? 3.153 9.324 -20.814 1.00 77.38 207 LYS A C 1
ATOM 1669 O O . LYS A 1 207 ? 3.817 8.494 -20.216 1.00 77.38 207 LYS A O 1
ATOM 1674 N N . TYR A 1 208 ? 1.871 9.516 -20.516 1.00 81.75 208 TYR A N 1
ATOM 1675 C CA . TYR A 1 208 ? 1.162 8.723 -19.490 1.00 81.75 208 TYR A CA 1
ATOM 1676 C C . TYR A 1 208 ? 1.699 8.874 -18.049 1.00 81.75 208 TYR A C 1
ATOM 1678 O O . TYR A 1 208 ? 1.496 7.984 -17.222 1.00 81.75 208 TYR A O 1
ATOM 1686 N N . GLY A 1 209 ? 2.367 9.990 -17.736 1.00 84.56 209 GLY A N 1
ATOM 1687 C CA . GLY A 1 209 ? 2.814 10.299 -16.374 1.00 84.56 209 GLY A CA 1
ATOM 1688 C C . GLY A 1 209 ? 4.014 9.469 -15.896 1.00 84.56 209 GLY A C 1
ATOM 1689 O O . GLY A 1 209 ? 4.056 9.078 -14.725 1.00 84.56 209 GLY A O 1
ATOM 1690 N N . ASN A 1 210 ? 4.943 9.145 -16.806 1.00 89.69 210 ASN A N 1
ATOM 1691 C CA . ASN A 1 210 ? 6.203 8.447 -16.531 1.00 89.69 210 ASN A CA 1
ATOM 1692 C C . ASN A 1 210 ? 7.431 9.169 -17.127 1.00 89.69 210 ASN A C 1
ATOM 1694 O O . ASN A 1 210 ? 8.226 8.602 -17.884 1.00 89.69 210 ASN A O 1
ATOM 1698 N N . SER A 1 211 ? 7.563 10.460 -16.829 1.00 89.88 211 SER A N 1
ATOM 1699 C CA . SER A 1 211 ? 8.622 11.320 -17.371 1.00 89.88 211 SER A CA 1
ATOM 1700 C C . SER A 1 211 ? 10.006 11.059 -16.771 1.00 89.88 211 SER A C 1
ATOM 1702 O O . SER A 1 211 ? 11.020 11.285 -17.433 1.00 89.88 211 SER A O 1
ATOM 1704 N N . SER A 1 212 ? 10.055 10.569 -15.535 1.00 90.38 212 SER A N 1
ATOM 1705 C CA . SER A 1 212 ? 11.283 10.439 -14.749 1.00 90.38 212 SER A CA 1
ATOM 1706 C C . SER A 1 212 ? 11.641 8.990 -14.441 1.00 90.38 212 SER A C 1
ATOM 1708 O O . SER A 1 212 ? 10.797 8.098 -14.502 1.00 90.38 212 SER A O 1
ATOM 1710 N N . ASP A 1 213 ? 12.911 8.755 -14.107 1.00 92.38 213 ASP A N 1
ATOM 1711 C CA . ASP A 1 213 ? 13.355 7.437 -13.660 1.00 92.38 213 ASP A CA 1
ATOM 1712 C C . ASP A 1 213 ? 12.786 7.136 -12.273 1.00 92.38 213 ASP A C 1
ATOM 1714 O O . ASP A 1 213 ? 12.937 7.911 -11.324 1.00 92.38 213 ASP A O 1
ATOM 1718 N N . PHE A 1 214 ? 12.153 5.976 -12.164 1.00 95.94 214 PHE A N 1
ATOM 1719 C CA . PHE A 1 214 ? 11.591 5.458 -10.930 1.00 95.94 214 PHE A CA 1
ATOM 1720 C C . PHE A 1 214 ? 11.840 3.953 -10.889 1.00 95.94 214 PHE A C 1
ATOM 1722 O O . PHE A 1 214 ? 11.893 3.278 -11.923 1.00 95.94 214 PHE A O 1
ATOM 1729 N N . ARG A 1 215 ? 12.004 3.403 -9.690 1.00 96.12 215 ARG A N 1
ATOM 1730 C CA . ARG A 1 215 ? 12.267 1.972 -9.517 1.00 96.12 215 ARG A CA 1
ATOM 1731 C C . ARG A 1 215 ? 11.408 1.331 -8.446 1.00 96.12 215 ARG A C 1
ATOM 1733 O O . ARG A 1 215 ? 11.042 1.951 -7.453 1.00 96.12 215 ARG A O 1
ATOM 1740 N N . LEU A 1 216 ? 11.165 0.046 -8.632 1.00 96.12 216 LEU A N 1
ATOM 1741 C CA . LEU A 1 216 ? 10.639 -0.838 -7.607 1.00 96.12 216 LEU A CA 1
ATOM 1742 C C . LEU A 1 216 ? 11.824 -1.553 -6.952 1.00 96.12 216 LEU A C 1
ATOM 1744 O O . LEU A 1 216 ? 12.657 -2.129 -7.656 1.00 96.12 216 LEU A O 1
ATOM 1748 N N . PHE A 1 217 ? 11.928 -1.490 -5.628 1.00 95.81 217 PHE A N 1
ATOM 1749 C CA . PHE A 1 217 ? 13.112 -1.936 -4.896 1.00 95.81 217 PHE A CA 1
ATOM 1750 C C . PHE A 1 217 ? 12.757 -2.975 -3.832 1.00 95.81 217 PHE A C 1
ATOM 1752 O O . PHE A 1 217 ? 11.959 -2.702 -2.942 1.00 95.81 217 PHE A O 1
ATOM 1759 N N . ILE A 1 218 ? 13.396 -4.144 -3.885 1.00 94.81 218 ILE A N 1
ATOM 1760 C CA . ILE A 1 218 ? 13.317 -5.181 -2.852 1.00 94.81 218 ILE A CA 1
ATOM 1761 C C . ILE A 1 218 ? 14.683 -5.282 -2.174 1.00 94.81 218 ILE A C 1
ATOM 1763 O O . ILE A 1 218 ? 15.694 -5.630 -2.794 1.00 94.81 218 ILE A O 1
ATOM 1767 N N . HIS A 1 219 ? 14.722 -4.990 -0.874 1.00 92.88 219 HIS A N 1
ATOM 1768 C CA . HIS A 1 219 ? 15.945 -5.115 -0.088 1.00 92.88 219 HIS A CA 1
ATOM 1769 C C . HIS A 1 219 ? 16.375 -6.589 0.042 1.00 92.88 219 HIS A C 1
ATOM 1771 O O . HIS A 1 219 ? 15.522 -7.463 0.178 1.00 92.88 219 HIS A O 1
ATOM 1777 N N . LYS A 1 220 ? 17.690 -6.869 0.084 1.00 93.56 220 LYS A N 1
ATOM 1778 C CA . LYS A 1 220 ? 18.247 -8.237 0.135 1.00 93.56 220 LYS A CA 1
ATOM 1779 C C . LYS A 1 220 ? 17.622 -9.116 1.230 1.00 93.56 220 LYS A C 1
ATOM 1781 O O . LYS A 1 220 ? 17.301 -10.269 0.989 1.00 93.56 220 LYS A O 1
ATOM 1786 N N . ASN A 1 221 ? 17.334 -8.533 2.398 1.00 91.19 221 ASN A N 1
ATOM 1787 C CA . ASN A 1 221 ? 16.711 -9.227 3.538 1.00 91.19 221 ASN A CA 1
ATOM 1788 C C . ASN A 1 221 ? 15.287 -9.751 3.256 1.00 91.19 221 ASN A C 1
ATOM 1790 O O . ASN A 1 221 ? 14.766 -10.553 4.027 1.00 91.19 221 ASN A O 1
ATOM 1794 N N . TYR A 1 222 ? 14.630 -9.268 2.200 1.00 91.31 222 TYR A N 1
ATOM 1795 C CA . TYR A 1 222 ? 13.292 -9.695 1.792 1.00 91.31 222 TYR A CA 1
ATOM 1796 C C . TYR A 1 222 ? 13.309 -10.466 0.471 1.00 91.31 222 TYR A C 1
ATOM 1798 O O . TYR A 1 222 ? 12.245 -10.862 -0.002 1.00 91.31 222 TYR A O 1
ATOM 1806 N N . LEU A 1 223 ? 14.483 -10.692 -0.127 1.00 92.25 223 LEU A N 1
ATOM 1807 C CA . LEU A 1 223 ? 14.591 -11.293 -1.451 1.00 92.25 223 LEU A CA 1
ATOM 1808 C C . LEU A 1 223 ? 14.084 -12.736 -1.472 1.00 92.25 223 LEU A C 1
ATOM 1810 O O . LEU A 1 223 ? 13.236 -13.066 -2.297 1.00 92.25 223 LEU A O 1
ATOM 1814 N N . ASP A 1 224 ? 14.526 -13.553 -0.518 1.00 90.62 224 ASP A N 1
ATOM 1815 C CA . ASP A 1 224 ? 14.182 -14.979 -0.444 1.00 90.62 224 ASP A CA 1
ATOM 1816 C C . ASP A 1 224 ? 12.666 -15.203 -0.377 1.00 90.62 224 ASP A C 1
ATOM 1818 O O . ASP A 1 224 ? 12.127 -16.110 -0.999 1.00 90.62 224 ASP A O 1
ATOM 1822 N N . LYS A 1 225 ? 11.942 -14.307 0.307 1.00 89.06 225 LYS A N 1
ATOM 1823 C CA . LYS A 1 225 ? 10.473 -14.361 0.422 1.00 89.06 225 LYS A CA 1
ATOM 1824 C C . LYS A 1 225 ? 9.741 -14.014 -0.876 1.00 89.06 225 LYS A C 1
ATOM 1826 O O . LYS A 1 225 ? 8.530 -14.203 -0.957 1.00 89.06 225 LYS A O 1
ATOM 1831 N N . ASN A 1 226 ? 10.443 -13.438 -1.845 1.00 93.31 226 ASN A N 1
ATOM 1832 C CA . ASN A 1 226 ? 9.881 -12.946 -3.097 1.00 93.31 226 ASN A CA 1
ATOM 1833 C C . ASN A 1 226 ? 10.400 -13.702 -4.320 1.00 93.31 226 ASN A C 1
ATOM 1835 O O . ASN A 1 226 ? 9.858 -13.482 -5.399 1.00 93.31 226 ASN A O 1
ATOM 1839 N N . ILE A 1 227 ? 11.399 -14.578 -4.168 1.00 92.38 227 ILE A N 1
ATOM 1840 C CA . ILE A 1 227 ? 12.136 -15.196 -5.278 1.00 92.38 227 ILE A CA 1
ATOM 1841 C C . ILE A 1 227 ? 11.209 -15.857 -6.309 1.00 92.38 227 ILE A C 1
ATOM 1843 O O . ILE A 1 227 ? 11.319 -15.578 -7.498 1.00 92.38 227 ILE A O 1
ATOM 1847 N N . GLU A 1 228 ? 10.205 -16.608 -5.851 1.00 92.44 228 GLU A N 1
ATOM 1848 C CA . GLU A 1 228 ? 9.222 -17.296 -6.705 1.00 92.44 228 GLU A CA 1
ATOM 1849 C C . GLU A 1 228 ? 8.270 -16.336 -7.442 1.00 92.44 228 GLU A C 1
ATOM 1851 O O . GLU A 1 228 ? 7.648 -16.694 -8.438 1.00 92.44 228 GLU A O 1
ATOM 1856 N N . CYS A 1 229 ? 8.131 -15.101 -6.955 1.00 92.81 229 CYS A N 1
ATOM 1857 C CA . CYS A 1 229 ? 7.215 -14.098 -7.497 1.00 92.81 229 CYS A CA 1
ATOM 1858 C C . CYS A 1 229 ? 7.912 -13.064 -8.397 1.00 92.81 229 CYS A C 1
ATOM 1860 O O . CYS A 1 229 ? 7.221 -12.296 -9.068 1.00 92.81 229 CYS A O 1
ATOM 1862 N N . ILE A 1 230 ? 9.246 -13.007 -8.433 1.00 93.50 230 ILE A N 1
ATOM 1863 C CA . ILE A 1 230 ? 10.001 -11.979 -9.175 1.00 93.50 230 ILE A CA 1
ATOM 1864 C C . ILE A 1 230 ? 9.664 -11.998 -10.672 1.00 93.50 230 ILE A C 1
ATOM 1866 O O . ILE A 1 230 ? 9.332 -10.964 -11.260 1.00 93.50 230 ILE A O 1
ATOM 1870 N N . ASP A 1 231 ? 9.656 -13.178 -11.287 1.00 91.25 231 ASP A N 1
ATOM 1871 C CA . ASP A 1 231 ? 9.335 -13.313 -12.711 1.00 91.25 231 ASP A CA 1
ATOM 1872 C C . ASP A 1 231 ? 7.867 -12.978 -13.000 1.00 91.25 231 ASP A C 1
ATOM 1874 O O . ASP A 1 231 ? 7.529 -12.400 -14.043 1.00 91.25 231 ASP A O 1
ATOM 1878 N N . SER A 1 232 ? 6.985 -13.231 -12.026 1.00 90.44 232 SER A N 1
ATOM 1879 C CA . SER A 1 232 ? 5.562 -12.914 -12.136 1.00 90.44 232 SER A CA 1
ATOM 1880 C C . SER A 1 232 ? 5.305 -11.419 -12.300 1.00 90.44 232 SER A C 1
ATOM 1882 O O . SER A 1 232 ? 4.319 -11.062 -12.927 1.00 90.44 232 SER A O 1
ATOM 1884 N N . ILE A 1 233 ? 6.214 -10.533 -11.891 1.00 92.75 233 ILE A N 1
ATOM 1885 C CA . ILE A 1 233 ? 6.044 -9.081 -12.071 1.00 92.75 233 ILE A CA 1
ATOM 1886 C C . ILE A 1 233 ? 6.959 -8.484 -13.135 1.00 92.75 233 ILE A C 1
ATOM 1888 O O . ILE A 1 233 ? 6.902 -7.286 -13.377 1.00 92.75 233 ILE A O 1
ATOM 1892 N N . SER A 1 234 ? 7.777 -9.293 -13.805 1.00 92.69 234 SER A N 1
ATOM 1893 C CA . SER A 1 234 ? 8.611 -8.828 -14.916 1.00 92.69 234 SER A CA 1
ATOM 1894 C C . SER A 1 234 ? 7.759 -8.455 -16.130 1.00 92.69 234 SER A C 1
ATOM 1896 O O . SER A 1 234 ? 6.838 -9.204 -16.477 1.00 92.69 234 SER A O 1
ATOM 1898 N N . ASN A 1 235 ? 8.093 -7.345 -16.799 1.00 93.00 235 ASN A N 1
ATOM 1899 C CA . ASN A 1 235 ? 7.396 -6.850 -17.998 1.00 93.00 235 ASN A CA 1
ATOM 1900 C C . ASN A 1 235 ? 5.871 -6.813 -17.809 1.00 93.00 235 ASN A C 1
ATOM 1902 O O . ASN A 1 235 ? 5.115 -7.421 -18.572 1.00 93.00 235 ASN A O 1
ATOM 1906 N N . ALA A 1 236 ? 5.414 -6.151 -16.750 1.00 94.94 236 ALA A N 1
ATOM 1907 C CA . ALA A 1 236 ? 4.005 -6.109 -16.390 1.00 94.94 236 ALA A CA 1
ATOM 1908 C C . ALA A 1 236 ? 3.568 -4.691 -16.027 1.00 94.94 236 ALA A C 1
ATOM 1910 O O . ALA A 1 236 ? 4.330 -3.944 -15.418 1.00 94.94 236 ALA A O 1
ATOM 1911 N N . LEU A 1 237 ? 2.325 -4.352 -16.362 1.00 94.75 237 LEU A N 1
ATOM 1912 C CA . LEU A 1 237 ? 1.591 -3.252 -15.751 1.00 94.75 237 LEU A CA 1
ATOM 1913 C C . LEU A 1 237 ? 1.022 -3.743 -14.420 1.00 94.75 237 LEU A C 1
ATOM 1915 O O . LEU A 1 237 ? 0.413 -4.815 -14.364 1.00 94.75 237 LEU A O 1
ATOM 1919 N N . PHE A 1 238 ? 1.190 -2.956 -13.367 1.00 95.81 238 PHE A N 1
ATOM 1920 C CA . PHE A 1 238 ? 0.749 -3.299 -12.022 1.00 95.81 238 PHE A CA 1
ATOM 1921 C C . PHE A 1 238 ? 0.194 -2.079 -11.283 1.00 95.81 238 PHE A C 1
ATOM 1923 O O . PHE A 1 238 ? 0.472 -0.932 -11.646 1.00 95.81 238 PHE A O 1
ATOM 1930 N N . ILE A 1 239 ? -0.544 -2.349 -10.208 1.00 94.88 239 ILE A N 1
ATOM 1931 C CA . ILE A 1 239 ? -0.723 -1.416 -9.093 1.00 94.88 239 ILE A CA 1
ATOM 1932 C C . ILE A 1 239 ? 0.004 -1.950 -7.868 1.00 94.88 239 ILE A C 1
ATOM 1934 O O . ILE A 1 239 ? 0.075 -3.163 -7.656 1.00 94.88 239 ILE A O 1
ATOM 1938 N N . CYS A 1 240 ? 0.575 -1.051 -7.077 1.00 93.31 240 CYS A N 1
ATOM 1939 C CA . CYS A 1 240 ? 1.358 -1.414 -5.912 1.00 93.31 240 CYS A CA 1
ATOM 1940 C C . CYS A 1 240 ? 1.114 -0.453 -4.757 1.00 93.31 240 CYS A C 1
ATOM 1942 O O . CYS A 1 240 ? 1.370 0.739 -4.895 1.00 93.31 240 CYS A O 1
ATOM 1944 N N . TYR A 1 241 ? 0.723 -0.978 -3.598 1.00 90.25 241 TYR A N 1
ATOM 1945 C CA . TYR A 1 241 ? 0.724 -0.229 -2.348 1.00 90.25 241 TYR A CA 1
ATOM 1946 C C . TYR A 1 241 ? 2.089 -0.363 -1.662 1.00 90.25 241 TYR A C 1
ATOM 1948 O O . TYR A 1 241 ? 2.428 -1.408 -1.095 1.00 90.25 241 TYR A O 1
ATOM 1956 N N . ALA A 1 242 ? 2.897 0.691 -1.742 1.00 89.88 242 ALA A N 1
ATOM 1957 C CA . ALA A 1 242 ? 4.275 0.694 -1.262 1.00 89.88 242 ALA A CA 1
ATOM 1958 C C . ALA A 1 242 ? 4.645 2.003 -0.575 1.00 89.88 242 ALA A C 1
ATOM 1960 O O . ALA A 1 242 ? 3.973 3.020 -0.728 1.00 89.88 242 ALA A O 1
ATOM 1961 N N . TYR A 1 243 ? 5.740 1.959 0.177 1.00 89.12 243 TYR A N 1
ATOM 1962 C CA . TYR A 1 243 ? 6.379 3.153 0.705 1.00 89.12 243 TYR A CA 1
ATOM 1963 C C . TYR A 1 243 ? 7.233 3.786 -0.396 1.00 89.12 243 TYR A C 1
ATOM 1965 O O . TYR A 1 243 ? 8.120 3.123 -0.938 1.00 89.12 243 TYR A O 1
ATOM 1973 N N . ILE A 1 244 ? 6.941 5.035 -0.755 1.00 91.56 244 ILE A N 1
ATOM 1974 C CA . ILE A 1 244 ? 7.667 5.781 -1.781 1.00 91.56 244 ILE A CA 1
ATOM 1975 C C . ILE A 1 244 ? 8.629 6.782 -1.141 1.00 91.56 244 ILE A C 1
ATOM 1977 O O . ILE A 1 244 ? 8.303 7.435 -0.150 1.00 91.56 244 ILE A O 1
ATOM 1981 N N . GLU A 1 245 ? 9.829 6.901 -1.703 1.00 92.31 245 GLU A N 1
ATOM 1982 C CA . GLU A 1 245 ? 10.876 7.779 -1.179 1.00 92.31 245 GLU A CA 1
ATOM 1983 C C . GLU A 1 245 ? 11.877 8.218 -2.257 1.00 92.31 245 GLU A C 1
ATOM 1985 O O . GLU A 1 245 ? 11.999 7.604 -3.322 1.00 92.31 245 GLU A O 1
ATOM 1990 N N . LYS A 1 246 ? 12.649 9.267 -1.952 1.00 93.00 246 LYS A N 1
ATOM 1991 C CA . LYS A 1 246 ? 13.837 9.657 -2.718 1.00 93.00 246 LYS A CA 1
ATOM 1992 C C . LYS A 1 246 ? 15.083 9.108 -2.027 1.00 93.00 246 LYS A C 1
ATOM 1994 O O . LYS A 1 246 ? 15.521 9.627 -1.006 1.00 93.00 246 LYS A O 1
ATOM 1999 N N . SER A 1 247 ? 15.664 8.059 -2.599 1.00 87.69 247 SER A N 1
ATOM 2000 C CA . SER A 1 247 ? 16.922 7.478 -2.123 1.00 87.69 247 SER A CA 1
ATOM 2001 C C . SER A 1 247 ? 18.138 8.199 -2.723 1.00 87.69 247 SER A C 1
ATOM 2003 O O . SER A 1 247 ? 18.015 8.958 -3.687 1.00 87.69 247 SER A O 1
ATOM 2005 N N . LYS A 1 248 ? 19.349 7.864 -2.253 1.00 83.69 248 LYS A N 1
ATOM 2006 C CA . LYS A 1 248 ? 20.615 8.330 -2.861 1.00 83.69 248 LYS A CA 1
ATOM 2007 C C . LYS A 1 248 ? 20.801 7.951 -4.339 1.00 83.69 248 LYS A C 1
ATOM 2009 O O . LYS A 1 248 ? 21.698 8.466 -4.990 1.00 83.69 248 LYS A O 1
ATOM 2014 N N . TYR A 1 249 ? 19.982 7.042 -4.861 1.00 82.81 249 TYR A N 1
ATOM 2015 C CA . TYR A 1 249 ? 20.044 6.575 -6.245 1.00 82.81 249 TYR A CA 1
ATOM 2016 C C . TYR A 1 249 ? 18.788 6.958 -7.055 1.00 82.81 249 TYR A C 1
ATOM 2018 O O . TYR A 1 249 ? 18.542 6.367 -8.104 1.00 82.81 249 TYR A O 1
ATOM 2026 N N . GLY A 1 250 ? 17.965 7.880 -6.547 1.00 91.75 250 GLY A N 1
ATOM 2027 C CA . GLY A 1 250 ? 16.733 8.333 -7.196 1.00 91.75 250 GLY A CA 1
ATOM 2028 C C . GLY A 1 250 ? 15.452 7.871 -6.500 1.00 91.75 250 GLY A C 1
ATOM 2029 O O . GLY A 1 250 ? 15.482 7.334 -5.385 1.00 91.75 250 GLY A O 1
ATOM 2030 N N . TYR A 1 251 ? 14.326 8.117 -7.168 1.00 96.38 251 TYR A N 1
ATOM 2031 C CA . TYR A 1 251 ? 12.982 7.832 -6.670 1.00 96.38 251 TYR A CA 1
ATOM 2032 C C . TYR A 1 251 ? 12.672 6.337 -6.706 1.00 96.38 251 TYR A C 1
ATOM 2034 O O . TYR A 1 251 ? 12.973 5.650 -7.687 1.00 96.38 251 TYR A O 1
ATOM 2042 N N . GLN A 1 252 ? 12.083 5.824 -5.628 1.00 96.06 252 GLN A N 1
ATOM 2043 C CA . GLN A 1 252 ? 11.770 4.407 -5.512 1.00 96.06 252 GLN A CA 1
ATOM 2044 C C . GLN A 1 252 ? 10.498 4.119 -4.722 1.00 96.06 252 GLN A C 1
ATOM 2046 O O . GLN A 1 252 ? 10.086 4.909 -3.878 1.00 96.06 252 GLN A O 1
ATOM 2051 N N . ALA A 1 253 ? 9.936 2.937 -4.971 1.00 95.12 253 ALA A N 1
ATOM 2052 C CA . ALA A 1 253 ? 8.920 2.289 -4.153 1.00 95.12 253 ALA A CA 1
ATOM 2053 C C . ALA A 1 253 ? 9.525 1.033 -3.504 1.00 95.12 253 ALA A C 1
ATOM 2055 O O . ALA A 1 253 ? 10.009 0.145 -4.214 1.00 95.12 253 ALA A O 1
ATOM 2056 N N . GLU A 1 254 ? 9.511 0.955 -2.171 1.00 92.81 254 GLU A N 1
ATOM 2057 C CA . GLU A 1 254 ? 10.045 -0.187 -1.420 1.00 92.81 254 GLU A CA 1
ATOM 2058 C C . GLU A 1 254 ? 9.010 -1.321 -1.313 1.00 92.81 254 GLU A C 1
ATOM 2060 O O . GLU A 1 254 ? 7.860 -1.139 -0.894 1.00 92.81 254 GLU A O 1
ATOM 2065 N N . LEU A 1 255 ? 9.448 -2.520 -1.695 1.00 92.38 255 LEU A N 1
ATOM 2066 C CA . LEU A 1 255 ? 8.693 -3.759 -1.634 1.00 92.38 255 LEU A CA 1
ATOM 2067 C C . LEU A 1 255 ? 9.288 -4.725 -0.609 1.00 92.38 255 LEU A C 1
ATOM 2069 O O . LEU A 1 255 ? 10.448 -5.131 -0.678 1.00 92.38 255 LEU A O 1
ATOM 2073 N N . PHE A 1 256 ? 8.423 -5.171 0.291 1.00 91.31 256 PHE A N 1
ATOM 2074 C CA . PHE A 1 256 ? 8.659 -6.215 1.279 1.00 91.31 256 PHE A CA 1
ATOM 2075 C C . PHE A 1 256 ? 8.036 -7.546 0.844 1.00 91.31 256 PHE A C 1
ATOM 2077 O O . PHE A 1 256 ? 8.586 -8.614 1.119 1.00 91.31 256 PHE A O 1
ATOM 2084 N N . SER A 1 257 ? 6.889 -7.505 0.157 1.00 91.75 257 SER A N 1
ATOM 2085 C CA . SER A 1 257 ? 6.234 -8.695 -0.390 1.00 91.75 257 SER A CA 1
ATOM 2086 C C . SER A 1 257 ? 5.405 -8.386 -1.633 1.00 91.75 257 SER A C 1
ATOM 2088 O O . SER A 1 257 ? 4.353 -7.757 -1.542 1.00 91.75 257 SER A O 1
ATOM 2090 N N . ILE A 1 258 ? 5.824 -8.934 -2.775 1.00 93.19 258 ILE A N 1
ATOM 2091 C CA . ILE A 1 258 ? 5.105 -8.877 -4.053 1.00 93.19 258 ILE A CA 1
ATOM 2092 C C . ILE A 1 258 ? 3.664 -9.367 -3.869 1.00 93.19 258 ILE A C 1
ATOM 2094 O O . ILE A 1 258 ? 2.720 -8.673 -4.227 1.00 93.19 258 ILE A O 1
ATOM 2098 N N . LYS A 1 259 ? 3.487 -10.518 -3.210 1.00 91.38 259 LYS A N 1
ATOM 2099 C CA . LYS A 1 259 ? 2.180 -11.153 -2.979 1.00 91.38 259 LYS A CA 1
ATOM 2100 C C . LYS A 1 259 ? 1.172 -10.280 -2.218 1.00 91.38 259 LYS A C 1
ATOM 2102 O O . LYS A 1 259 ? -0.032 -10.481 -2.371 1.00 91.38 259 LYS A O 1
ATOM 2107 N N . HIS A 1 260 ? 1.644 -9.379 -1.357 1.00 87.50 260 HIS A N 1
ATOM 2108 C CA . HIS A 1 260 ? 0.778 -8.574 -0.490 1.00 87.50 260 HIS A CA 1
ATOM 2109 C C . HIS A 1 260 ? 0.663 -7.116 -0.924 1.00 87.50 260 HIS A C 1
ATOM 2111 O O . HIS A 1 260 ? -0.298 -6.460 -0.538 1.00 87.50 260 HIS A O 1
ATOM 2117 N N . GLN A 1 261 ? 1.622 -6.609 -1.695 1.00 90.94 261 GLN A N 1
ATOM 2118 C CA . GLN A 1 261 ? 1.667 -5.200 -2.077 1.00 90.94 261 GLN A CA 1
ATOM 2119 C C . GLN A 1 261 ? 1.267 -4.947 -3.520 1.00 90.94 261 GLN A C 1
ATOM 2121 O O . GLN A 1 261 ? 0.932 -3.811 -3.827 1.00 90.94 261 GLN A O 1
ATOM 2126 N N . LEU A 1 262 ? 1.320 -5.953 -4.395 1.00 94.00 262 LEU A N 1
ATOM 2127 C CA . LEU A 1 262 ? 1.227 -5.754 -5.836 1.00 94.00 262 LEU A CA 1
ATOM 2128 C C . LEU A 1 262 ? 0.131 -6.624 -6.457 1.00 94.00 262 LEU A C 1
ATOM 2130 O O . LEU A 1 262 ? -0.006 -7.806 -6.136 1.00 94.00 262 LEU A O 1
ATOM 2134 N N . VAL A 1 263 ? -0.618 -6.029 -7.386 1.00 93.31 263 VAL A N 1
ATOM 2135 C CA . VAL A 1 263 ? -1.559 -6.724 -8.274 1.00 93.31 263 VAL A CA 1
ATOM 2136 C C . VAL A 1 263 ? -1.154 -6.458 -9.718 1.00 93.31 263 VAL A C 1
ATOM 2138 O O . VAL A 1 263 ? -0.951 -5.311 -10.121 1.00 93.31 263 VAL A O 1
ATOM 2141 N N . ILE A 1 264 ? -0.996 -7.530 -10.494 1.00 94.62 264 ILE A N 1
ATOM 2142 C CA . ILE A 1 264 ? -0.668 -7.448 -11.918 1.00 94.62 264 ILE A CA 1
ATOM 2143 C C . ILE A 1 264 ? -1.951 -7.120 -12.675 1.00 94.62 264 ILE A C 1
ATOM 2145 O O . ILE A 1 264 ? -2.914 -7.876 -12.618 1.00 94.62 264 ILE A O 1
ATOM 2149 N N . LEU A 1 265 ? -1.941 -6.007 -13.402 1.00 93.38 265 LEU A N 1
ATOM 2150 C CA . LEU A 1 265 ? -3.058 -5.572 -14.237 1.00 93.38 265 LEU A CA 1
ATOM 2151 C C . LEU A 1 265 ? -2.989 -6.212 -15.622 1.00 93.38 265 LEU A C 1
ATOM 2153 O O . LEU A 1 265 ? -3.998 -6.646 -16.169 1.00 93.38 265 LEU A O 1
ATOM 2157 N N . ARG A 1 266 ? -1.782 -6.257 -16.198 1.00 92.56 266 ARG A N 1
ATOM 2158 C CA . ARG A 1 266 ? -1.542 -6.773 -17.547 1.00 92.56 266 ARG A CA 1
ATOM 2159 C C . ARG A 1 266 ? -0.098 -7.230 -17.713 1.00 92.56 266 ARG A C 1
ATOM 2161 O O . ARG A 1 266 ? 0.826 -6.565 -17.252 1.00 92.56 266 ARG A O 1
ATOM 2168 N N . LYS A 1 267 ? 0.105 -8.329 -18.438 1.00 92.31 267 LYS A N 1
ATOM 2169 C CA . LYS A 1 267 ? 1.425 -8.791 -18.884 1.00 92.31 267 LYS A CA 1
ATOM 2170 C C . LYS A 1 267 ? 1.744 -8.279 -20.283 1.00 92.31 267 LYS A C 1
ATOM 2172 O O . LYS A 1 267 ? 0.886 -8.301 -21.163 1.00 92.31 267 LYS A O 1
ATOM 2177 N N . PHE A 1 268 ? 2.985 -7.852 -20.491 1.00 87.56 268 PHE A N 1
ATOM 2178 C CA . PHE A 1 268 ? 3.505 -7.541 -21.816 1.00 87.56 268 PHE A CA 1
ATOM 2179 C C . PHE A 1 268 ? 4.248 -8.768 -22.340 1.00 87.56 268 PHE A C 1
ATOM 2181 O O . PHE A 1 268 ? 5.389 -9.038 -21.961 1.00 87.56 268 PHE A O 1
ATOM 2188 N N . THR A 1 269 ? 3.584 -9.550 -23.186 1.00 77.44 269 THR A N 1
ATOM 2189 C CA . THR A 1 269 ? 4.260 -10.553 -24.008 1.00 77.44 269 THR A CA 1
ATOM 2190 C C . THR A 1 269 ? 5.034 -9.835 -25.105 1.00 77.44 269 THR A C 1
ATOM 2192 O O . THR A 1 269 ? 4.516 -8.913 -25.736 1.00 77.44 269 THR A O 1
ATOM 2195 N N . LYS A 1 270 ? 6.291 -10.232 -25.321 1.00 58.03 270 LYS A N 1
ATOM 2196 C CA . LYS A 1 270 ? 6.996 -9.857 -26.547 1.00 58.03 270 LYS A CA 1
ATOM 2197 C C . LYS A 1 270 ? 6.271 -10.543 -27.706 1.00 58.03 270 LYS A C 1
ATOM 2199 O O . LYS A 1 270 ? 6.182 -11.768 -27.687 1.00 58.03 270 LYS A O 1
ATOM 2204 N N . ASN A 1 271 ? 5.746 -9.756 -28.642 1.00 40.72 271 ASN A N 1
ATOM 2205 C CA . ASN A 1 271 ? 5.566 -10.226 -30.013 1.00 40.72 271 ASN A CA 1
ATOM 2206 C C . ASN A 1 271 ? 6.939 -10.290 -30.681 1.00 40.72 271 ASN A C 1
ATOM 2208 O O . ASN A 1 271 ? 7.762 -9.390 -30.380 1.00 40.72 271 ASN A O 1
#

Nearest PDB structures (foldseek):
  4ycv-assembly2_D  TM=6.530E-01  e=2.723E-04  Plasmodium falciparum NF54
  3eiv-assemb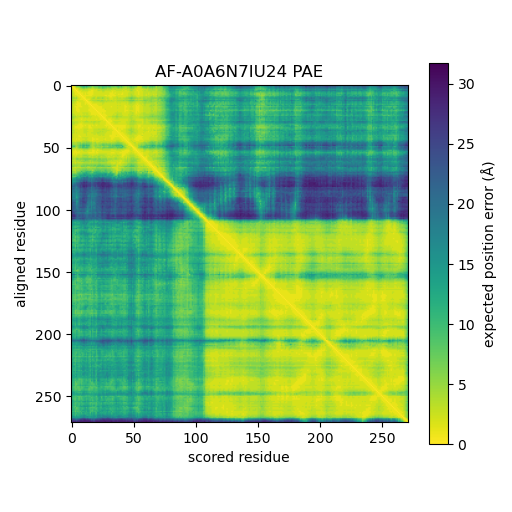ly3_D  TM=5.501E-01  e=1.232E-01  Streptomyces coelicolor
  4joi-assembly1_A  TM=5.780E-01  e=1.569E-01  Homo sapiens
  6lbt-assembly1_A  TM=4.261E-01  e=2.552E-02  Kluyveromyces lactis
  1sru-assembly1_C  TM=5.328E-01  e=3.447E-01  Escherichia coli

Radius of gyration: 19.08 Å; Cα contacts (8 Å, |Δi|>4): 517; chains: 1; bounding box: 51×36×60 Å

Sequence (271 aa):
MPRMTHAQYPGESLPVSALYVDQHYNEFNTRLFTCYSCGVKVQFSRGKGHMDPHFKNWPNQPHDANCEIPNLCDNVSSTSGRGDIELLVSTILPRAMLNHEKHGKPDYNKNIQAKHFTSPRSRKFIYTIYDLLDHDNRYNLRPDYENIPIKVEDGSTVILKEIFGTQDQAIERINTYGPGPFILRASTFKPYFPSGHCVFLLTKSGKYGNSSDFRLFIHKNYLDKNIECIDSISNALFICYAYIEKSKYGYQAELFSIKHQLVILRKFTKN

Mean predicted aligned error: 10.18 Å

Solvent-accessible surface area (backbone atoms only — not comparable to full-atom values): 14942 Å² total; per-residue (Å²): 130,70,52,34,50,54,26,27,39,85,94,53,94,47,42,45,45,26,62,58,44,63,77,43,44,90,82,51,67,61,82,58,28,16,35,73,76,64,62,40,56,27,32,69,39,47,48,79,90,65,71,49,43,24,27,31,63,28,90,96,40,75,73,57,91,82,19,57,69,60,42,53,58,53,62,42,72,76,53,100,62,52,73,41,58,39,43,50,60,52,44,48,42,79,47,56,55,73,69,75,75,83,73,81,61,90,80,69,59,63,67,57,56,34,61,52,40,54,27,71,61,36,27,51,42,47,52,35,54,57,72,47,34,28,79,87,62,82,57,38,74,31,79,94,53,37,75,41,74,34,49,30,45,73,69,50,73,45,43,44,51,81,43,42,40,30,55,43,55,50,50,50,43,34,74,76,74,41,63,38,44,35,32,40,42,51,36,33,37,68,69,48,64,67,95,63,22,45,36,25,48,40,63,63,70,70,52,93,46,16,66,58,81,40,30,42,37,27,51,49,97,35,38,80,86,29,58,90,51,53,69,77,51,35,32,20,34,30,41,30,54,25,45,33,36,78,51,102,88,46,40,34,31,49,46,58,26,58,83,17,22,47,47,82,76,44,78,61,75,85,128

Secondary structure (DSSP, 8-state):
--EESEEB-TT-SSPEEHHHHHHTGGGS-TTS-B-TTT--BEEEE--GGGSS-EEEEPTT-PPPTT-HHHHHHHGGGGSS-HHHHHHHHHS---STT--TTSSSSS---HHHHHHHHTSHHHHHHHHHHHHTEETTTTTEEPGGGTT-EEE-TTS-EEEGGGSEE-HHHHHHHHHHH-SEEEEEEEEEEEEE-GGG-EEEEEP--SSTT--S-EEEEE-GGGTTTTGGGTGGGTTEEEEEEEEEEEETTEEEEEES-HHHHEEEEEE----

Organism: NCBI:txid29376